Protein AF-A0A7S4V385-F1 (afdb_monomer_lite)

Organism: NCBI:txid311494

Foldseek 3Di:
DDPDPDDDPQKAALVNVVVVQCPDPPNPPDDDSVNSLVLQVVLADPVRIHGPLSVLVSPPDPDPVCVVVSVLVSVPDDDDPPDDDDPPVSDDPVVVVVVVVVVVVVVVVVVVVVVVVVVVCVVVVPDPVNVVCVQAVDDDPPQKDFLVSNLCCCCVPVVPDHSVRSVVVVCVLCVVPDRIGRVVSVVD

Radius of gyration: 22.44 Å; chains: 1; bounding box: 57×43×51 Å

Secondary structure (DSSP, 8-state):
-----PPPTTEEEHHHHHHHHHTSSS--TT--HHHHHHHHTTTS-TTSEEEHHHHHHHHS---GGGHHHHHHHHTTS---TTS----GGGSPPHHHHHHHHHHHHHHHHHHHHHHHHHHHHHHTT--HHHHHHHH--S--TTSEEEHHHHHIIIIIIS--S-HHHHHHHHHHH-TT--SEEEHHHH--

Sequence (188 aa):
MQGPRQSQQGWVSSQGLHSWLSEQPHRIASILPEDVSAMLVPYANQHGELRYDGFLRLVLPKASTNTVLKESTLVRGPRSPGHAHVPEAWQVPPKVVQSLCRLFECERDVSCQLRFHRKHLSDLMVQREQVLGLAAPEKGVGGVFSLETMQGVLVERLGVVGKEQCEALLRRVNPSGARLVALDALAQ

pLDDT: mean 71.63, std 12.12, range [32.34, 87.88]

Structure (mmCIF, N/CA/C/O backbone):
data_AF-A0A7S4V385-F1
#
_entry.id   AF-A0A7S4V385-F1
#
loop_
_atom_site.group_PDB
_atom_site.id
_atom_site.type_symbol
_atom_site.label_atom_id
_atom_site.label_alt_id
_atom_site.label_comp_id
_atom_site.label_asym_id
_atom_site.label_entity_id
_atom_site.label_seq_id
_atom_site.pdbx_PDB_ins_code
_atom_site.Cartn_x
_atom_site.Cartn_y
_atom_site.Cartn_z
_atom_site.occupancy
_atom_site.B_iso_or_equiv
_atom_site.auth_seq_id
_atom_site.auth_comp_id
_atom_site.auth_asym_id
_atom_site.auth_atom_id
_atom_site.pdbx_PDB_model_num
ATOM 1 N N . MET A 1 1 ? 27.541 -20.893 16.183 1.00 32.34 1 MET A N 1
ATOM 2 C CA . MET A 1 1 ? 26.739 -19.832 16.829 1.00 32.34 1 MET A CA 1
ATOM 3 C C . MET A 1 1 ? 26.908 -18.551 16.010 1.00 32.34 1 MET A C 1
ATOM 5 O O . MET A 1 1 ? 27.856 -17.819 16.249 1.00 32.34 1 MET A O 1
ATOM 9 N N . GLN A 1 2 ? 26.095 -18.327 14.971 1.00 35.19 2 GLN A N 1
ATOM 10 C CA . GLN A 1 2 ? 26.089 -17.056 14.226 1.00 35.19 2 GLN A CA 1
ATOM 11 C C . GLN A 1 2 ? 24.887 -16.244 14.716 1.00 35.19 2 GLN A C 1
ATOM 13 O O . GLN A 1 2 ? 23.765 -16.741 14.670 1.00 35.19 2 GLN A O 1
ATOM 18 N N . GLY A 1 3 ? 25.135 -15.049 15.260 1.00 36.62 3 GLY A N 1
ATOM 19 C CA . GLY A 1 3 ? 24.079 -14.136 15.707 1.00 36.62 3 GLY A CA 1
ATOM 20 C C . GLY A 1 3 ? 23.213 -13.633 14.543 1.00 36.62 3 GLY A C 1
ATOM 21 O O . GLY A 1 3 ? 23.592 -13.811 13.381 1.00 36.62 3 GLY A O 1
ATOM 22 N N . PRO A 1 4 ? 22.059 -13.003 14.831 1.00 48.09 4 PRO A N 1
ATOM 23 C CA . PRO A 1 4 ? 21.175 -12.488 13.794 1.00 48.09 4 PRO A CA 1
ATOM 24 C C . PRO A 1 4 ? 21.913 -11.417 12.983 1.00 48.09 4 PRO A C 1
ATOM 26 O O . PRO A 1 4 ? 22.268 -10.357 13.500 1.00 48.09 4 PRO A O 1
ATOM 29 N N . ARG A 1 5 ? 22.182 -11.716 11.707 1.00 56.53 5 ARG A N 1
ATOM 30 C CA . ARG A 1 5 ? 22.754 -10.754 10.761 1.00 56.53 5 ARG A CA 1
ATOM 31 C C . ARG A 1 5 ? 21.716 -9.660 10.533 1.00 56.53 5 ARG A C 1
ATOM 33 O O . ARG A 1 5 ? 20.685 -9.905 9.914 1.00 56.53 5 ARG A O 1
ATOM 40 N N . GLN A 1 6 ? 21.972 -8.472 11.069 1.00 58.97 6 GLN A N 1
ATOM 41 C CA . GLN A 1 6 ? 21.175 -7.293 10.752 1.00 58.97 6 GLN A CA 1
ATOM 42 C C . GLN A 1 6 ? 21.372 -6.970 9.270 1.00 58.97 6 GLN A C 1
ATOM 44 O O . GLN A 1 6 ? 22.501 -6.765 8.823 1.00 58.97 6 GLN A O 1
ATOM 49 N N . SER A 1 7 ? 20.277 -6.970 8.510 1.00 61.22 7 SER A N 1
ATOM 50 C CA . SER A 1 7 ? 20.286 -6.580 7.102 1.00 61.22 7 SER A CA 1
ATOM 51 C C . SER A 1 7 ? 20.735 -5.127 6.977 1.00 61.22 7 SER A C 1
ATOM 53 O O . SER A 1 7 ? 20.305 -4.266 7.751 1.00 61.22 7 SER A O 1
ATOM 55 N N . GLN A 1 8 ? 21.583 -4.839 5.992 1.00 63.94 8 GLN A N 1
ATOM 56 C CA . GLN A 1 8 ? 21.981 -3.463 5.705 1.00 63.94 8 GLN A CA 1
ATOM 57 C C . GLN A 1 8 ? 20.758 -2.611 5.327 1.00 63.94 8 GLN A C 1
ATOM 59 O O . GLN A 1 8 ? 19.772 -3.109 4.780 1.00 63.94 8 GLN A O 1
ATOM 64 N N . GLN A 1 9 ? 20.811 -1.306 5.602 1.00 68.19 9 GLN A N 1
ATOM 65 C CA . GLN A 1 9 ? 19.715 -0.388 5.290 1.00 68.19 9 GLN A CA 1
ATOM 66 C C . GLN A 1 9 ? 19.333 -0.473 3.798 1.00 68.19 9 GLN A C 1
ATOM 68 O O . GLN A 1 9 ? 20.185 -0.350 2.920 1.00 68.19 9 GLN A O 1
ATOM 73 N N . GLY A 1 10 ? 18.045 -0.699 3.514 1.00 71.19 10 GLY A N 1
ATOM 74 C CA . GLY A 1 10 ? 17.525 -0.857 2.147 1.00 71.19 10 GLY A CA 1
ATOM 75 C C . GLY A 1 10 ? 17.584 -2.281 1.577 1.00 71.19 10 GLY A C 1
ATOM 76 O O . GLY A 1 10 ? 17.264 -2.469 0.401 1.00 71.19 10 GLY A O 1
ATOM 77 N N . TRP A 1 11 ? 17.962 -3.267 2.392 1.00 81.31 11 TRP A N 1
ATOM 78 C CA . TRP A 1 11 ? 17.941 -4.688 2.055 1.00 81.31 11 TRP A CA 1
ATOM 79 C C . TRP A 1 11 ? 16.927 -5.435 2.919 1.00 81.31 11 TRP A C 1
ATOM 81 O O . TRP A 1 11 ? 16.761 -5.136 4.100 1.00 81.31 11 TRP A O 1
ATOM 91 N N . VAL A 1 12 ? 16.260 -6.421 2.325 1.00 85.44 12 VAL A N 1
ATOM 92 C CA . VAL A 1 12 ? 15.297 -7.295 3.000 1.00 85.44 12 VAL A CA 1
ATOM 93 C C . VAL A 1 12 ? 15.810 -8.726 2.916 1.00 85.44 12 VAL A C 1
ATOM 95 O O . VAL A 1 12 ? 16.001 -9.255 1.823 1.00 85.44 12 VAL A O 1
ATOM 98 N N . SER A 1 13 ? 16.048 -9.362 4.060 1.00 87.75 13 SER A N 1
ATOM 99 C CA . SER A 1 13 ? 16.412 -10.780 4.102 1.00 87.75 13 SER A CA 1
ATOM 100 C C . SER A 1 13 ? 15.192 -11.669 3.842 1.00 87.75 13 SER A C 1
ATOM 102 O O . SER A 1 13 ? 14.053 -11.267 4.090 1.00 87.75 13 SER A O 1
ATOM 104 N N . SER A 1 14 ? 15.422 -12.906 3.395 1.00 86.88 14 SER A N 1
ATOM 105 C CA . SER A 1 14 ? 14.362 -13.920 3.272 1.00 86.88 14 SER A CA 1
ATOM 106 C C . SER A 1 14 ? 13.583 -14.114 4.576 1.00 86.88 14 SER A C 1
ATOM 108 O O . SER A 1 14 ? 12.358 -14.192 4.555 1.00 86.88 14 SER A O 1
ATOM 110 N N . GLN A 1 15 ? 14.282 -14.104 5.713 1.00 85.69 15 GLN A N 1
ATOM 111 C CA . GLN A 1 15 ? 13.675 -14.190 7.039 1.00 85.69 15 GLN A CA 1
ATOM 112 C C . GLN A 1 15 ? 12.817 -12.959 7.361 1.00 85.69 15 GLN A C 1
ATOM 114 O O . GLN A 1 15 ? 11.704 -13.106 7.851 1.00 85.69 15 GLN A O 1
ATOM 119 N N . GLY A 1 16 ? 13.298 -11.751 7.051 1.00 85.31 16 GLY A N 1
ATOM 120 C CA . GLY A 1 16 ? 12.523 -10.525 7.252 1.00 85.31 16 GLY A CA 1
ATOM 121 C C . GLY A 1 16 ? 11.251 -10.498 6.402 1.00 85.31 16 GLY A C 1
ATOM 122 O O . GLY A 1 16 ? 10.190 -10.113 6.891 1.00 85.31 16 GLY A O 1
ATOM 123 N N . LEU A 1 17 ? 11.336 -10.969 5.154 1.00 85.94 17 LEU A N 1
ATOM 124 C CA . LEU A 1 17 ? 10.172 -11.082 4.278 1.00 85.94 17 LEU A CA 1
ATOM 125 C C . LEU A 1 17 ? 9.188 -12.153 4.766 1.00 85.94 17 LEU A C 1
ATOM 127 O O . LEU A 1 17 ? 7.983 -11.920 4.740 1.00 85.94 17 LEU A O 1
ATOM 131 N N . HIS A 1 18 ? 9.683 -13.302 5.234 1.00 86.88 18 HIS A N 1
ATOM 132 C CA . HIS A 1 18 ? 8.857 -14.364 5.815 1.00 86.88 18 HIS A CA 1
ATOM 133 C C . HIS A 1 18 ? 8.080 -13.879 7.044 1.00 86.88 18 HIS A C 1
ATOM 135 O O . HIS A 1 18 ? 6.865 -14.080 7.111 1.00 86.88 18 HIS A O 1
ATOM 141 N N . SER A 1 19 ? 8.741 -13.168 7.964 1.00 86.12 19 SER A N 1
ATOM 142 C CA . SER A 1 19 ? 8.078 -12.554 9.119 1.00 86.12 19 SER A CA 1
ATOM 143 C C . SER A 1 19 ? 6.994 -11.568 8.685 1.00 86.12 19 SER A C 1
ATOM 145 O O . SER A 1 19 ? 5.861 -11.663 9.149 1.00 86.12 19 SER A O 1
ATOM 147 N N . TRP A 1 20 ? 7.297 -10.679 7.733 1.00 85.06 20 TRP A N 1
ATOM 148 C CA . TRP A 1 20 ? 6.319 -9.718 7.216 1.00 85.06 20 TRP A CA 1
ATOM 149 C C . TRP A 1 20 ? 5.110 -10.399 6.557 1.00 85.06 20 TRP A C 1
ATOM 151 O O . TRP A 1 20 ? 3.974 -9.996 6.804 1.00 85.06 20 TRP A O 1
ATOM 161 N N . LEU A 1 21 ? 5.330 -11.451 5.757 1.00 83.25 21 LEU A N 1
ATOM 162 C CA . LEU A 1 21 ? 4.261 -12.243 5.133 1.00 83.25 21 LEU A CA 1
ATOM 163 C C . LEU A 1 21 ? 3.390 -12.958 6.176 1.00 83.25 21 LEU A C 1
ATOM 165 O O . LEU A 1 21 ? 2.173 -13.036 6.015 1.00 83.25 21 LEU A O 1
ATOM 169 N N . SER A 1 22 ? 4.000 -13.439 7.259 1.00 81.44 22 SER A N 1
ATOM 170 C CA . SER A 1 22 ? 3.307 -14.131 8.354 1.00 81.44 22 SER A CA 1
ATOM 171 C C . SER A 1 22 ? 2.413 -13.197 9.181 1.00 81.44 22 SER A C 1
ATOM 173 O O . SER A 1 22 ? 1.437 -13.640 9.792 1.00 81.44 22 SER A O 1
ATOM 175 N N . GLU A 1 23 ? 2.723 -11.900 9.180 1.00 82.06 23 GLU A N 1
ATOM 176 C CA . GLU A 1 23 ? 1.964 -10.849 9.864 1.00 82.06 23 GLU A CA 1
ATOM 177 C C . GLU A 1 23 ? 0.828 -10.254 9.013 1.00 82.06 23 GLU A C 1
ATOM 179 O O . GLU A 1 23 ? 0.053 -9.439 9.517 1.00 82.06 23 GLU A O 1
ATOM 184 N N . GLN A 1 24 ? 0.678 -10.658 7.744 1.00 80.94 24 GLN A N 1
ATOM 185 C CA . GLN A 1 24 ? -0.383 -10.126 6.886 1.00 80.94 24 GLN A CA 1
ATOM 186 C C . GLN A 1 24 ? -1.781 -10.580 7.351 1.00 80.94 24 GLN A C 1
ATOM 188 O O . GLN A 1 24 ? -1.960 -11.730 7.767 1.00 80.94 24 GLN A O 1
ATOM 193 N N . PRO A 1 25 ? -2.807 -9.711 7.241 1.00 71.06 25 PRO A N 1
ATOM 194 C CA . PRO A 1 25 ? -4.176 -10.019 7.668 1.00 71.06 25 PRO A CA 1
ATOM 195 C C . PRO A 1 25 ? -4.780 -11.192 6.885 1.00 71.06 25 PRO A C 1
ATOM 197 O O . PRO A 1 25 ? -5.532 -11.997 7.434 1.00 71.06 25 PRO A O 1
ATOM 200 N N . HIS A 1 26 ? -4.391 -11.340 5.618 1.00 69.88 26 HIS A N 1
ATOM 201 C CA . HIS A 1 26 ? -4.652 -12.528 4.816 1.00 69.88 26 HIS A CA 1
ATOM 202 C C . HIS A 1 26 ? -3.489 -13.497 5.000 1.00 69.88 26 HIS A C 1
ATOM 204 O O . HIS A 1 26 ? -2.595 -13.575 4.158 1.00 69.88 26 HIS A O 1
ATOM 210 N N . ARG A 1 27 ? -3.469 -14.199 6.138 1.00 59.91 27 ARG A N 1
ATOM 211 C CA . ARG A 1 27 ? -2.460 -15.229 6.387 1.00 59.91 27 ARG A CA 1
ATOM 212 C C . ARG A 1 27 ? -2.540 -16.260 5.274 1.00 59.91 27 ARG A C 1
ATOM 214 O O . ARG A 1 27 ? -3.503 -17.022 5.193 1.00 59.91 27 ARG A O 1
ATOM 221 N N . ILE A 1 28 ? -1.515 -16.297 4.436 1.00 65.62 28 ILE A N 1
ATOM 222 C CA . ILE A 1 28 ? -1.306 -17.423 3.541 1.00 65.62 28 ILE A CA 1
ATOM 223 C C . ILE A 1 28 ? -0.869 -18.560 4.460 1.00 65.62 28 ILE A C 1
ATOM 225 O O . ILE A 1 28 ? 0.262 -18.586 4.951 1.00 65.62 28 ILE A O 1
ATOM 229 N N . ALA A 1 29 ? -1.813 -19.438 4.798 1.00 58.09 29 ALA A N 1
ATOM 230 C CA . ALA A 1 29 ? -1.510 -20.629 5.571 1.00 58.09 29 ALA A CA 1
ATOM 231 C C . ALA A 1 29 ? -0.373 -21.393 4.869 1.00 58.09 29 ALA A C 1
ATOM 233 O O . ALA A 1 29 ? -0.337 -21.437 3.643 1.00 58.09 29 ALA A O 1
ATOM 234 N N . SER A 1 30 ? 0.551 -21.942 5.663 1.00 70.06 30 SER A N 1
ATOM 235 C CA . SER A 1 30 ? 1.666 -22.800 5.232 1.00 70.06 30 SER A CA 1
ATOM 236 C C . SER A 1 30 ? 2.803 -22.176 4.406 1.00 70.06 30 SER A C 1
ATOM 238 O O . SER A 1 30 ? 3.473 -22.914 3.693 1.00 70.06 30 SER A O 1
ATOM 240 N N . ILE A 1 31 ? 3.094 -20.872 4.512 1.00 79.69 31 ILE A N 1
ATOM 241 C CA . ILE A 1 31 ? 4.361 -20.348 3.962 1.00 79.69 31 ILE A CA 1
ATOM 242 C C . ILE A 1 31 ? 5.536 -20.832 4.821 1.00 79.69 31 ILE A C 1
ATOM 244 O O . ILE A 1 31 ? 5.748 -20.351 5.941 1.00 79.69 31 ILE A O 1
ATOM 248 N N . LEU A 1 32 ? 6.320 -21.760 4.275 1.00 85.69 32 LEU A N 1
ATOM 249 C CA . LEU A 1 32 ? 7.583 -22.177 4.867 1.00 85.69 32 LEU A CA 1
ATOM 250 C C . LEU A 1 32 ? 8.678 -21.138 4.559 1.00 85.69 32 LEU A C 1
ATOM 252 O O . LEU A 1 32 ? 8.695 -20.552 3.470 1.00 85.69 32 LEU A O 1
ATOM 256 N N . PRO A 1 33 ? 9.607 -20.875 5.494 1.00 84.25 33 PRO A N 1
ATOM 257 C CA . PRO A 1 33 ? 10.723 -19.962 5.244 1.00 84.25 33 PRO A CA 1
ATOM 258 C C . PRO A 1 33 ? 11.607 -20.437 4.080 1.00 84.25 33 PRO A C 1
ATOM 260 O O . PRO A 1 33 ? 12.166 -19.612 3.353 1.00 84.25 33 PRO A O 1
ATOM 263 N N . GLU A 1 34 ? 11.679 -21.748 3.847 1.00 87.56 34 GLU A N 1
ATOM 264 C CA . GLU A 1 34 ? 12.380 -22.355 2.719 1.00 87.56 34 GLU A CA 1
ATOM 265 C C . GLU A 1 34 ? 11.756 -21.943 1.380 1.00 87.56 34 GLU A C 1
ATOM 267 O O . GLU A 1 34 ? 12.492 -21.562 0.468 1.00 87.56 34 GLU A O 1
ATOM 272 N N . ASP A 1 35 ? 10.424 -21.920 1.278 1.00 85.38 35 ASP A N 1
ATOM 273 C CA . ASP A 1 35 ? 9.709 -21.525 0.057 1.00 85.38 35 ASP A CA 1
ATOM 274 C C . ASP A 1 35 ? 9.963 -20.054 -0.281 1.00 85.38 35 ASP A C 1
ATOM 276 O O . ASP A 1 35 ? 10.229 -19.700 -1.434 1.00 85.38 35 ASP A O 1
ATOM 280 N N . VAL A 1 36 ? 9.956 -19.190 0.742 1.00 85.06 36 VAL A N 1
ATOM 281 C CA . VAL A 1 36 ? 10.320 -17.775 0.587 1.00 85.06 36 VAL A CA 1
ATOM 282 C C . VAL A 1 36 ? 11.761 -17.661 0.106 1.00 85.06 36 VAL A C 1
ATOM 284 O O . VAL A 1 36 ? 12.034 -16.913 -0.830 1.00 85.06 36 VAL A O 1
ATOM 287 N N . SER A 1 37 ? 12.689 -18.425 0.690 1.00 85.44 37 SER A N 1
ATOM 288 C CA . SER A 1 37 ? 14.084 -18.407 0.251 1.00 85.44 37 SER A CA 1
ATOM 289 C C . SER A 1 37 ? 14.225 -18.827 -1.217 1.00 85.44 37 SER A C 1
ATOM 291 O O . SER A 1 37 ? 14.827 -18.089 -1.995 1.00 85.44 37 SER A O 1
ATOM 293 N N . ALA A 1 38 ? 13.588 -19.929 -1.627 1.00 85.44 38 ALA A N 1
ATOM 294 C CA . ALA A 1 38 ? 13.653 -20.464 -2.983 1.00 85.44 38 ALA A CA 1
ATOM 295 C C . ALA A 1 38 ? 13.051 -19.500 -4.017 1.00 85.44 38 ALA A C 1
ATOM 297 O O . ALA A 1 38 ? 13.602 -19.324 -5.104 1.00 85.44 38 ALA A O 1
ATOM 298 N N . MET A 1 39 ? 11.961 -18.819 -3.658 1.00 84.94 39 MET A N 1
ATOM 299 C CA . MET A 1 39 ? 11.344 -17.782 -4.482 1.00 84.94 39 MET A CA 1
ATOM 300 C C . MET A 1 39 ? 12.254 -16.557 -4.664 1.00 84.94 39 MET A C 1
ATOM 302 O O . MET A 1 39 ? 12.235 -15.932 -5.727 1.00 84.94 39 MET A O 1
ATOM 306 N N . LEU A 1 40 ? 13.042 -16.197 -3.646 1.00 86.25 40 LEU A N 1
ATOM 307 C CA . LEU A 1 40 ? 13.927 -15.032 -3.685 1.00 86.25 40 LEU A CA 1
ATOM 308 C C . LEU A 1 40 ? 15.261 -15.289 -4.388 1.00 86.25 40 LEU A C 1
ATOM 310 O O . LEU A 1 40 ? 15.832 -14.331 -4.904 1.00 86.25 40 LEU A O 1
ATOM 314 N N . VAL A 1 41 ? 15.743 -16.537 -4.458 1.00 85.38 41 VAL A N 1
ATOM 315 C CA . VAL A 1 41 ? 17.035 -16.903 -5.085 1.00 85.38 41 VAL A CA 1
ATOM 316 C C . VAL A 1 41 ? 17.285 -16.217 -6.441 1.00 85.38 41 VAL A C 1
ATOM 318 O O . VAL A 1 41 ? 18.376 -15.679 -6.619 1.00 85.38 41 VAL A O 1
ATOM 321 N N . PRO A 1 42 ? 16.326 -16.146 -7.387 1.00 84.12 42 PRO A N 1
ATOM 322 C CA . PRO A 1 42 ? 16.564 -15.520 -8.692 1.00 84.12 42 PRO A CA 1
ATOM 323 C C . PRO A 1 42 ? 16.736 -13.993 -8.650 1.00 84.12 42 PRO A C 1
ATOM 325 O O . PRO A 1 42 ? 17.135 -13.389 -9.647 1.00 84.12 42 PRO A O 1
ATOM 328 N N . TYR A 1 43 ? 16.369 -13.356 -7.537 1.00 83.38 43 TYR A N 1
ATOM 329 C CA . TYR A 1 43 ? 16.260 -11.902 -7.399 1.00 83.38 43 TYR A CA 1
ATOM 330 C C . TYR A 1 43 ? 17.138 -11.330 -6.277 1.00 83.38 43 TYR A C 1
ATOM 332 O O . TYR A 1 43 ? 17.322 -10.114 -6.208 1.00 83.38 43 TYR A O 1
ATOM 340 N N . ALA A 1 44 ? 17.652 -12.189 -5.399 1.00 83.50 44 ALA A N 1
ATOM 341 C CA . ALA A 1 44 ? 18.485 -11.827 -4.265 1.00 83.50 44 ALA A CA 1
ATOM 342 C C . ALA A 1 44 ? 19.972 -11.719 -4.645 1.00 83.50 44 ALA A C 1
ATOM 344 O O . ALA A 1 44 ? 20.426 -12.238 -5.665 1.00 83.50 44 ALA A O 1
ATOM 345 N N . ASN A 1 45 ? 20.751 -11.035 -3.805 1.00 82.50 45 ASN A N 1
ATOM 346 C CA . ASN A 1 45 ? 22.209 -11.026 -3.902 1.00 82.50 45 ASN A CA 1
ATOM 347 C C . ASN A 1 45 ? 22.814 -12.375 -3.450 1.00 82.50 45 ASN A C 1
ATOM 349 O O . ASN A 1 45 ? 22.123 -13.271 -2.968 1.00 82.50 45 ASN A O 1
ATOM 353 N N . GLN A 1 46 ? 24.143 -12.486 -3.520 1.00 79.25 46 GLN A N 1
ATOM 354 C CA . GLN A 1 46 ? 24.904 -13.648 -3.030 1.00 79.25 46 GLN A CA 1
ATOM 355 C C . GLN A 1 46 ? 24.701 -13.974 -1.534 1.00 79.25 46 GLN A C 1
ATOM 357 O O . GLN A 1 46 ? 25.098 -15.042 -1.080 1.00 79.25 46 GLN A O 1
ATOM 362 N N . HIS A 1 47 ? 24.111 -13.059 -0.760 1.00 80.81 47 HIS A N 1
ATOM 363 C CA . HIS A 1 47 ? 23.802 -13.232 0.659 1.00 80.81 47 HIS A CA 1
ATOM 364 C C . HIS A 1 47 ? 22.329 -13.602 0.909 1.00 80.81 47 HIS A C 1
ATOM 366 O O . HIS A 1 47 ? 21.926 -13.704 2.065 1.00 80.81 47 HIS A O 1
ATOM 372 N N . GLY A 1 48 ? 21.521 -13.802 -0.141 1.00 79.12 48 GLY A N 1
ATOM 373 C CA . GLY A 1 48 ? 20.091 -14.095 -0.007 1.00 79.12 48 GLY A CA 1
ATOM 374 C C . GLY A 1 48 ? 19.250 -12.882 0.405 1.00 79.12 48 GLY A C 1
ATOM 375 O O . GLY A 1 48 ? 18.143 -13.042 0.917 1.00 79.12 48 GLY A O 1
ATOM 376 N N . GLU A 1 49 ? 19.767 -11.669 0.199 1.00 85.06 49 GLU A N 1
ATOM 377 C CA . GLU A 1 49 ? 19.075 -10.420 0.507 1.00 85.06 49 GLU A CA 1
ATOM 378 C C . GLU A 1 49 ? 18.521 -9.766 -0.761 1.00 85.06 49 GLU A C 1
ATOM 380 O O . GLU A 1 49 ? 19.175 -9.698 -1.806 1.00 85.06 49 GLU A O 1
ATOM 385 N N . LEU A 1 50 ? 17.310 -9.237 -0.643 1.00 84.88 50 LEU A N 1
ATOM 386 C CA . LEU A 1 50 ? 16.551 -8.603 -1.705 1.00 84.88 50 LEU A CA 1
ATOM 387 C C . LEU A 1 50 ? 16.644 -7.078 -1.587 1.00 84.88 50 LEU A C 1
ATOM 389 O O . LEU A 1 50 ? 16.375 -6.511 -0.526 1.00 84.88 50 LEU A O 1
ATOM 393 N N . ARG A 1 51 ? 16.975 -6.398 -2.687 1.00 84.00 51 ARG A N 1
ATOM 394 C CA . ARG A 1 51 ? 16.790 -4.942 -2.824 1.00 84.00 51 ARG A CA 1
ATOM 395 C C . ARG A 1 51 ? 15.457 -4.628 -3.485 1.00 84.00 51 ARG A C 1
ATOM 397 O O . ARG A 1 51 ? 14.814 -5.495 -4.073 1.00 84.00 51 ARG A O 1
ATOM 404 N N . TYR A 1 52 ? 15.086 -3.352 -3.451 1.00 80.12 52 TYR A N 1
ATOM 405 C CA . TYR A 1 52 ? 13.880 -2.834 -4.092 1.00 80.12 52 TYR A CA 1
ATOM 406 C C . TYR A 1 52 ? 13.725 -3.259 -5.565 1.00 80.12 52 TYR A C 1
ATOM 408 O O . TYR A 1 52 ? 12.640 -3.654 -5.977 1.00 80.12 52 TYR A O 1
ATOM 416 N N . ASP A 1 53 ? 14.796 -3.252 -6.360 1.00 77.56 53 ASP A N 1
ATOM 417 C CA . ASP A 1 53 ? 14.764 -3.690 -7.760 1.00 77.56 53 ASP A CA 1
ATOM 418 C C . ASP A 1 53 ? 14.511 -5.199 -7.901 1.00 77.56 53 ASP A C 1
ATOM 420 O O . ASP A 1 53 ? 13.714 -5.613 -8.744 1.00 77.56 53 ASP A O 1
ATOM 424 N N . GLY A 1 54 ? 15.124 -6.019 -7.044 1.00 80.50 54 GLY A N 1
ATOM 425 C CA . GLY A 1 54 ? 14.842 -7.453 -6.963 1.00 80.50 54 GLY A CA 1
ATOM 426 C C . GLY A 1 54 ? 13.384 -7.726 -6.584 1.00 80.50 54 GLY A C 1
ATOM 427 O O . GLY A 1 54 ? 12.721 -8.541 -7.224 1.00 80.50 54 GLY A O 1
ATOM 428 N N . PHE A 1 55 ? 12.850 -6.981 -5.612 1.00 82.56 55 PHE A N 1
ATOM 429 C CA . PHE A 1 55 ? 11.442 -7.057 -5.218 1.00 82.56 55 PHE A CA 1
ATOM 430 C C . PHE A 1 55 ? 10.503 -6.688 -6.368 1.00 82.56 55 PHE A C 1
ATOM 432 O O . PHE A 1 55 ? 9.573 -7.431 -6.669 1.00 82.56 55 PHE A O 1
ATOM 439 N N . LEU A 1 56 ? 10.777 -5.591 -7.075 1.00 79.94 56 LEU A N 1
ATOM 440 C CA . LEU A 1 56 ? 9.998 -5.203 -8.248 1.00 79.94 56 LEU A CA 1
ATOM 441 C C . LEU A 1 56 ? 10.015 -6.291 -9.329 1.00 79.94 56 LEU A C 1
ATOM 443 O O . LEU A 1 56 ? 8.981 -6.588 -9.920 1.00 79.94 56 LEU A O 1
ATOM 447 N N . ARG A 1 57 ? 11.154 -6.947 -9.571 1.00 80.06 57 ARG A N 1
ATOM 448 C CA . ARG A 1 57 ? 11.227 -8.066 -10.530 1.00 80.06 57 ARG A CA 1
ATOM 449 C C . ARG A 1 57 ? 10.394 -9.278 -10.112 1.00 80.06 57 ARG A C 1
ATOM 451 O O . ARG A 1 57 ? 9.964 -10.012 -11.003 1.00 80.06 57 ARG A O 1
ATOM 458 N N . LEU A 1 58 ? 10.196 -9.477 -8.809 1.00 81.12 58 LEU A N 1
ATOM 459 C CA . LEU A 1 58 ? 9.369 -10.544 -8.252 1.00 81.12 58 LEU A CA 1
ATOM 460 C C . LEU A 1 58 ? 7.871 -10.250 -8.430 1.00 81.12 58 LEU A C 1
ATOM 462 O O . LEU A 1 58 ? 7.133 -11.133 -8.860 1.00 81.12 58 LEU A O 1
ATOM 466 N N . VAL A 1 59 ? 7.432 -9.025 -8.117 1.00 80.69 59 VAL A N 1
ATOM 467 C CA . VAL A 1 59 ? 5.998 -8.667 -8.094 1.00 80.69 59 VAL A CA 1
ATOM 468 C C . VAL A 1 59 ? 5.445 -8.212 -9.442 1.00 80.69 59 VAL A C 1
ATOM 470 O O . VAL A 1 59 ? 4.239 -8.296 -9.672 1.00 80.69 59 VAL A O 1
ATOM 473 N N . LEU A 1 60 ? 6.293 -7.716 -10.346 1.00 79.31 60 LEU A N 1
ATOM 474 C CA . LEU A 1 60 ? 5.829 -7.229 -11.642 1.00 79.31 60 LEU A CA 1
ATOM 475 C C . LEU A 1 60 ? 5.427 -8.396 -12.563 1.00 79.31 60 LEU A C 1
ATOM 477 O O . LEU A 1 60 ? 6.153 -9.394 -12.644 1.00 79.31 60 LEU A O 1
ATOM 481 N N . PRO A 1 61 ? 4.317 -8.267 -13.319 1.00 75.75 61 PRO A N 1
ATOM 482 C CA . PRO A 1 61 ? 3.861 -9.302 -14.241 1.00 75.75 61 PRO A CA 1
ATOM 483 C C . PRO A 1 61 ? 4.962 -9.754 -15.212 1.00 75.75 61 PRO A C 1
ATOM 485 O O . PRO A 1 61 ? 5.657 -8.936 -15.816 1.00 75.75 61 PRO A O 1
ATOM 488 N N . LYS A 1 62 ? 5.102 -11.074 -15.397 1.00 74.50 62 LYS A N 1
ATOM 489 C CA . LYS A 1 62 ? 6.134 -11.680 -16.264 1.00 74.50 62 LYS A CA 1
ATOM 490 C C . LYS A 1 62 ? 5.784 -11.669 -17.759 1.00 74.50 62 LYS A C 1
ATOM 492 O O . LYS A 1 62 ? 6.596 -12.116 -18.563 1.00 74.50 62 LYS A O 1
ATOM 497 N N . ALA A 1 63 ? 4.598 -11.186 -18.132 1.00 76.69 63 ALA A N 1
ATOM 498 C CA . ALA A 1 63 ? 4.148 -11.157 -19.520 1.00 76.69 63 ALA A CA 1
ATOM 499 C C . ALA A 1 63 ? 5.080 -10.299 -20.394 1.00 76.69 63 ALA A C 1
ATOM 501 O O . ALA A 1 63 ? 5.409 -9.164 -20.041 1.00 76.69 63 ALA A O 1
ATOM 502 N N . SER A 1 64 ? 5.469 -10.830 -21.556 1.00 69.00 64 SER A N 1
ATOM 503 C CA . SER A 1 64 ? 6.350 -10.163 -22.530 1.00 69.00 64 SER A CA 1
ATOM 504 C C . SER A 1 64 ? 5.748 -8.885 -23.122 1.00 69.00 64 SER A C 1
ATOM 506 O O . SER A 1 64 ? 6.476 -8.048 -23.643 1.00 69.00 64 SER A O 1
ATOM 508 N N . THR A 1 65 ? 4.436 -8.698 -22.994 1.00 74.00 65 THR A N 1
ATOM 509 C CA . THR A 1 65 ? 3.719 -7.481 -23.394 1.00 74.00 65 THR A CA 1
ATOM 510 C C . THR A 1 65 ? 3.974 -6.292 -22.461 1.00 74.00 65 THR A C 1
ATOM 512 O O . THR A 1 65 ? 3.785 -5.152 -22.870 1.00 74.00 65 THR A O 1
ATOM 515 N N . ASN A 1 66 ? 4.445 -6.531 -21.231 1.00 69.38 66 ASN A N 1
ATOM 516 C CA . ASN A 1 66 ? 4.646 -5.503 -20.202 1.00 69.38 66 ASN A CA 1
ATOM 517 C C . ASN A 1 66 ? 6.124 -5.144 -19.981 1.00 69.38 66 ASN A C 1
ATOM 519 O O . ASN A 1 66 ? 6.468 -4.550 -18.959 1.00 69.38 66 ASN A O 1
ATOM 523 N N . THR A 1 67 ? 7.009 -5.495 -20.916 1.00 69.69 67 THR A N 1
ATOM 524 C CA . THR A 1 67 ? 8.456 -5.227 -20.828 1.00 69.69 67 THR A CA 1
ATOM 525 C C . THR A 1 67 ? 8.752 -3.743 -20.625 1.00 69.69 67 THR A C 1
ATOM 527 O O . THR A 1 67 ? 9.487 -3.394 -19.709 1.00 69.69 67 THR A O 1
ATOM 530 N N . VAL A 1 68 ? 8.073 -2.871 -21.371 1.00 68.44 68 VAL A N 1
ATOM 531 C CA . VAL A 1 68 ? 8.140 -1.401 -21.270 1.00 68.44 68 VAL A CA 1
ATOM 532 C C . VAL A 1 68 ? 7.782 -0.912 -19.857 1.00 68.44 68 VAL A C 1
ATOM 534 O O . VAL A 1 68 ? 8.523 -0.152 -19.229 1.00 68.44 68 VAL A O 1
ATOM 537 N N . LEU A 1 69 ? 6.665 -1.385 -19.296 1.00 66.00 69 LEU A N 1
ATOM 538 C CA . LEU A 1 69 ? 6.234 -1.014 -17.944 1.00 66.00 69 LEU A CA 1
ATOM 539 C C . LEU A 1 69 ? 7.204 -1.554 -16.880 1.00 66.00 69 LEU A C 1
ATOM 541 O O . LEU A 1 69 ? 7.526 -0.880 -15.901 1.00 66.00 69 LEU A O 1
ATOM 545 N N . LYS A 1 70 ? 7.721 -2.764 -17.088 1.00 70.38 70 LYS A N 1
ATOM 546 C CA . LYS A 1 70 ? 8.682 -3.394 -16.188 1.00 70.38 70 LYS A CA 1
ATOM 547 C C . LYS A 1 70 ? 10.002 -2.628 -16.163 1.00 70.38 70 LYS A C 1
ATOM 549 O O . LYS A 1 70 ? 10.504 -2.320 -15.086 1.00 70.38 70 LYS A O 1
ATOM 554 N N . GLU A 1 71 ? 10.521 -2.258 -17.328 1.00 69.44 71 GLU A N 1
ATOM 555 C CA . GLU A 1 71 ? 11.741 -1.462 -17.457 1.00 69.44 71 GLU A CA 1
ATOM 556 C C . GLU A 1 71 ? 11.571 -0.070 -16.844 1.00 69.44 71 GLU A C 1
ATOM 558 O O . GLU A 1 71 ? 12.386 0.320 -16.010 1.00 69.44 71 GLU A O 1
ATOM 563 N N . SER A 1 72 ? 10.471 0.636 -17.140 1.00 64.50 72 SER A N 1
ATOM 564 C CA . SER A 1 72 ? 10.191 1.949 -16.527 1.00 64.50 72 SER A CA 1
ATOM 565 C C . SER A 1 72 ? 10.112 1.899 -15.001 1.00 64.50 72 SER A C 1
ATOM 567 O O . SER A 1 72 ? 10.541 2.837 -14.331 1.00 64.50 72 SER A O 1
ATOM 569 N N . THR A 1 73 ? 9.584 0.812 -14.437 1.00 68.00 73 THR A N 1
ATOM 570 C CA . THR A 1 73 ? 9.440 0.658 -12.986 1.00 68.00 73 THR A CA 1
ATOM 571 C C . THR A 1 73 ? 10.783 0.341 -12.328 1.00 68.00 73 THR A C 1
ATOM 573 O O . THR A 1 73 ? 11.116 0.926 -11.299 1.00 68.00 73 THR A O 1
ATOM 576 N N . LEU A 1 74 ? 11.600 -0.516 -12.947 1.00 68.31 74 LEU A N 1
ATOM 577 C CA . LEU A 1 74 ? 12.937 -0.864 -12.448 1.00 68.31 74 LEU A CA 1
ATOM 578 C C . LEU A 1 74 ? 13.927 0.304 -12.532 1.00 68.31 74 LEU A C 1
ATOM 580 O O . LEU A 1 74 ? 14.817 0.428 -11.694 1.00 68.31 74 LEU A O 1
ATOM 584 N N . VAL A 1 75 ? 13.741 1.190 -13.507 1.00 65.25 75 VAL A N 1
ATOM 585 C CA . VAL A 1 75 ? 14.553 2.394 -13.711 1.00 65.25 75 VAL A CA 1
ATOM 586 C C . VAL A 1 75 ? 14.387 3.440 -12.598 1.00 65.25 75 VAL A C 1
ATOM 588 O O . VAL A 1 75 ? 15.280 4.265 -12.404 1.00 65.25 75 VAL A O 1
ATOM 591 N N . ARG A 1 76 ? 13.281 3.411 -11.843 1.00 60.84 76 ARG A N 1
ATOM 592 C CA . ARG A 1 76 ? 13.010 4.370 -10.755 1.00 60.84 76 ARG A CA 1
ATOM 593 C C . ARG A 1 76 ? 13.832 4.119 -9.486 1.00 60.84 76 ARG A C 1
ATOM 595 O O . ARG A 1 76 ? 13.856 4.982 -8.613 1.00 60.84 76 ARG A O 1
ATOM 602 N N . GLY A 1 77 ? 14.479 2.959 -9.357 1.00 59.22 77 GLY A N 1
ATOM 603 C CA . GLY A 1 77 ? 15.326 2.645 -8.205 1.00 59.22 77 GLY A CA 1
ATOM 604 C C . GLY A 1 77 ? 16.653 3.423 -8.207 1.00 59.22 77 GLY A C 1
ATOM 605 O O . GLY A 1 77 ? 17.118 3.840 -9.271 1.00 59.22 77 GLY A O 1
ATOM 606 N N . PRO A 1 78 ? 17.305 3.607 -7.040 1.00 53.75 78 PRO A N 1
ATOM 607 C CA . PRO A 1 78 ? 18.646 4.183 -6.976 1.00 53.75 78 PRO A CA 1
ATOM 608 C C . PRO A 1 78 ? 19.599 3.317 -7.807 1.00 53.75 78 PRO A C 1
ATOM 610 O O . PRO A 1 78 ? 19.849 2.155 -7.479 1.00 53.75 78 PRO A O 1
ATOM 613 N N . ARG A 1 79 ? 20.078 3.875 -8.925 1.00 58.12 79 ARG A N 1
ATOM 614 C CA . ARG A 1 79 ? 20.880 3.155 -9.918 1.00 58.12 79 ARG A CA 1
ATOM 615 C C . ARG A 1 79 ? 22.131 2.566 -9.268 1.00 58.12 79 ARG A C 1
ATOM 617 O O . ARG A 1 79 ? 22.930 3.295 -8.685 1.00 58.12 79 ARG A O 1
ATOM 624 N N . SER A 1 80 ? 22.346 1.262 -9.440 1.00 49.56 80 SER A N 1
ATOM 625 C CA . SER A 1 80 ? 23.707 0.720 -9.377 1.00 49.56 80 SER A CA 1
ATOM 626 C C . SER A 1 80 ? 24.537 1.372 -10.495 1.00 49.56 80 SER A C 1
ATOM 628 O O . SER A 1 80 ? 24.016 1.521 -11.604 1.00 49.56 80 SER A O 1
ATOM 630 N N . PRO A 1 81 ? 25.808 1.733 -10.252 1.00 47.38 81 PRO A N 1
ATOM 631 C CA . PRO A 1 81 ? 26.627 2.583 -11.130 1.00 47.38 81 PRO A CA 1
ATOM 632 C C . PRO A 1 81 ? 27.017 1.973 -12.496 1.00 47.38 81 PRO A C 1
ATOM 634 O O . PRO A 1 81 ? 27.947 2.449 -13.132 1.00 47.38 81 PRO A O 1
ATOM 637 N N . GLY A 1 82 ? 26.321 0.938 -12.979 1.00 48.19 82 GLY A N 1
ATOM 638 C CA . GLY A 1 82 ? 26.665 0.213 -14.207 1.00 48.19 82 GLY A CA 1
ATOM 639 C C . GLY A 1 82 ? 25.530 -0.008 -15.211 1.00 48.19 82 GLY A C 1
ATOM 640 O O . GLY A 1 82 ? 25.732 -0.776 -16.142 1.00 48.19 82 GLY A O 1
ATOM 641 N N . HIS A 1 83 ? 24.340 0.585 -15.044 1.00 49.00 83 HIS A N 1
ATOM 642 C CA . HIS A 1 83 ? 23.229 0.391 -15.994 1.00 49.00 83 HIS A CA 1
ATOM 643 C C . HIS A 1 83 ? 22.911 1.668 -16.788 1.00 49.00 83 HIS A C 1
ATOM 645 O O . HIS A 1 83 ? 22.804 2.760 -16.231 1.00 49.00 83 HIS A O 1
ATOM 651 N N . ALA A 1 84 ? 22.812 1.472 -18.106 1.00 51.03 84 ALA A N 1
ATOM 652 C CA . ALA A 1 84 ? 22.854 2.445 -19.192 1.00 51.03 84 ALA A CA 1
ATOM 653 C C . ALA A 1 84 ? 21.825 3.592 -19.134 1.00 51.03 84 ALA A C 1
ATOM 655 O O . ALA A 1 84 ? 20.804 3.533 -18.449 1.00 51.03 84 ALA A O 1
ATOM 656 N N . HIS A 1 85 ? 22.133 4.639 -19.909 1.00 51.06 85 HIS A N 1
ATOM 657 C CA . HIS A 1 85 ? 21.314 5.820 -20.178 1.00 51.06 85 HIS A CA 1
ATOM 658 C C . HIS A 1 85 ? 19.831 5.481 -20.386 1.00 51.06 85 HIS A C 1
ATOM 660 O O . HIS A 1 85 ? 19.443 4.875 -21.379 1.00 51.06 85 HIS A O 1
ATOM 666 N N . VAL A 1 86 ? 18.993 5.935 -19.458 1.00 53.91 86 VAL A N 1
ATOM 667 C CA . VAL A 1 86 ? 17.538 5.929 -19.625 1.00 53.91 86 VAL A CA 1
ATOM 668 C C . VAL A 1 86 ? 17.155 7.123 -20.500 1.00 53.91 86 VAL A C 1
ATOM 670 O O . VAL A 1 86 ? 17.624 8.230 -20.209 1.00 53.91 86 VAL A O 1
ATOM 673 N N . PRO A 1 87 ? 16.292 6.936 -21.514 1.00 56.22 87 PRO A N 1
ATOM 674 C CA . PRO A 1 87 ? 15.747 8.032 -22.307 1.00 56.22 87 PRO A CA 1
ATOM 675 C C . PRO A 1 87 ? 15.127 9.113 -21.413 1.00 56.22 87 PRO A C 1
ATOM 677 O O . PRO A 1 87 ? 14.368 8.814 -20.492 1.00 56.22 87 PRO A O 1
ATOM 680 N N . GLU A 1 88 ? 15.432 10.380 -21.685 1.00 58.06 88 GLU A N 1
ATOM 681 C CA . GLU A 1 88 ? 14.996 11.533 -20.881 1.00 58.06 88 GLU A CA 1
ATOM 682 C C . GLU A 1 88 ? 13.470 11.588 -20.685 1.00 58.06 88 GLU A C 1
ATOM 684 O O . GLU A 1 88 ? 12.992 11.934 -19.607 1.00 58.06 88 GLU A O 1
ATOM 689 N N . ALA A 1 89 ? 12.706 11.100 -21.668 1.00 57.41 89 ALA A N 1
ATOM 690 C CA . ALA A 1 89 ? 11.246 11.005 -21.625 1.00 57.41 89 ALA A CA 1
ATOM 691 C C . ALA A 1 89 ? 10.681 10.118 -20.489 1.00 57.41 89 ALA A C 1
ATOM 693 O O . ALA A 1 89 ? 9.481 10.145 -20.233 1.00 57.41 89 ALA A O 1
ATOM 694 N N . TRP A 1 90 ? 11.517 9.321 -19.817 1.00 54.59 90 TRP A N 1
ATOM 695 C CA . TRP A 1 90 ? 11.102 8.346 -18.799 1.00 54.59 90 TRP A CA 1
ATOM 696 C C . TRP A 1 90 ? 11.555 8.734 -17.389 1.00 54.59 90 TRP A C 1
ATOM 698 O O . TRP A 1 90 ? 11.294 8.013 -16.422 1.00 54.59 90 TRP A O 1
ATOM 708 N N . GLN A 1 91 ? 12.232 9.875 -17.256 1.00 62.47 91 GLN A N 1
ATOM 709 C CA . GLN A 1 91 ? 12.632 10.408 -15.965 1.00 62.47 91 GLN A CA 1
ATOM 710 C C . GLN A 1 91 ? 11.449 11.157 -15.352 1.00 62.47 91 GLN A C 1
ATOM 712 O O . GLN A 1 91 ? 10.960 12.145 -15.895 1.00 62.47 91 GLN A O 1
ATOM 717 N N . VAL A 1 92 ? 10.970 10.674 -14.204 1.00 66.75 92 VAL A N 1
ATOM 718 C CA . VAL A 1 92 ? 9.976 11.411 -13.418 1.00 66.75 92 VAL A CA 1
ATOM 719 C C . VAL A 1 92 ? 10.624 12.734 -12.996 1.00 66.75 92 VAL A C 1
ATOM 721 O O . VAL A 1 92 ? 11.702 12.693 -12.394 1.00 66.75 92 VAL A O 1
ATOM 724 N N . PRO A 1 93 ? 10.012 13.899 -13.284 1.00 77.56 93 PRO A N 1
ATOM 725 C CA . PRO A 1 93 ? 10.612 15.178 -12.938 1.00 77.56 93 PRO A CA 1
ATOM 726 C C . PRO A 1 93 ? 10.946 15.232 -11.440 1.00 77.56 93 PRO A C 1
ATOM 728 O O . PRO A 1 93 ? 10.105 14.835 -10.627 1.00 77.56 93 PRO A O 1
ATOM 731 N N . PRO A 1 94 ? 12.113 15.766 -11.036 1.00 73.88 94 PRO A N 1
ATOM 732 C CA . PRO A 1 94 ? 12.524 15.804 -9.630 1.00 73.88 94 PRO A CA 1
ATOM 733 C C . PRO A 1 94 ? 11.479 16.438 -8.705 1.00 73.88 94 PRO A C 1
ATOM 735 O O . PRO A 1 94 ? 11.283 15.987 -7.580 1.00 73.88 94 PRO A O 1
ATOM 738 N N . LYS A 1 95 ? 10.742 17.438 -9.210 1.00 74.06 95 LYS A N 1
ATOM 739 C CA . LYS A 1 95 ? 9.622 18.065 -8.497 1.00 74.06 95 LYS A CA 1
ATOM 740 C C . LYS A 1 95 ? 8.513 17.066 -8.150 1.00 74.06 95 LYS A C 1
ATOM 742 O O . LYS A 1 95 ? 8.013 17.094 -7.035 1.00 74.06 95 LYS A O 1
ATOM 747 N N . VAL A 1 96 ? 8.156 16.166 -9.068 1.00 74.19 96 VAL A N 1
ATOM 748 C CA . VAL A 1 96 ? 7.119 15.143 -8.844 1.00 74.19 96 VAL A CA 1
ATOM 749 C C . VAL A 1 96 ? 7.592 14.120 -7.817 1.00 74.19 96 VAL A C 1
ATOM 751 O O . VAL A 1 96 ? 6.832 13.769 -6.920 1.00 74.19 96 VAL A O 1
ATOM 754 N N . VAL A 1 97 ? 8.855 13.687 -7.896 1.00 74.31 97 VAL A N 1
ATOM 755 C CA . VAL A 1 97 ? 9.446 12.784 -6.893 1.00 74.31 97 VAL A CA 1
ATOM 756 C C . VAL A 1 97 ? 9.415 13.431 -5.509 1.00 74.31 97 VAL A C 1
ATOM 758 O O . VAL A 1 97 ? 8.947 12.813 -4.560 1.0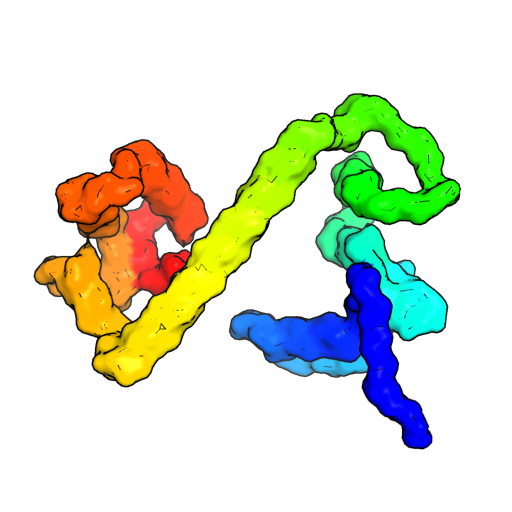0 74.31 97 VAL A O 1
ATOM 761 N N . GLN A 1 98 ? 9.830 14.696 -5.400 1.00 79.06 98 GLN A N 1
ATOM 762 C CA . GLN A 1 98 ? 9.786 15.440 -4.142 1.00 79.06 98 GLN A CA 1
ATOM 763 C C . GLN A 1 98 ? 8.357 15.575 -3.596 1.00 79.06 98 GLN A C 1
ATOM 765 O O . GLN A 1 98 ? 8.139 15.383 -2.400 1.00 79.06 98 GLN A O 1
ATOM 770 N N . SER A 1 99 ? 7.379 15.883 -4.453 1.00 77.75 99 SER A N 1
ATOM 771 C CA . SER A 1 99 ? 5.968 15.948 -4.061 1.00 77.75 99 SER A CA 1
ATOM 772 C C . SER A 1 99 ? 5.444 14.601 -3.564 1.00 77.75 99 SER A C 1
ATOM 774 O O . SER A 1 99 ? 4.746 14.569 -2.555 1.00 77.75 99 SER A O 1
ATOM 776 N N . LEU A 1 100 ? 5.804 13.495 -4.221 1.00 72.31 100 LEU A N 1
ATOM 777 C CA . LEU A 1 100 ? 5.426 12.149 -3.785 1.00 72.31 100 LEU A CA 1
ATOM 778 C C . LEU A 1 100 ? 6.080 11.774 -2.454 1.00 72.31 100 LEU A C 1
ATOM 780 O O . LEU A 1 100 ? 5.396 11.266 -1.574 1.00 72.31 100 LEU A O 1
ATOM 784 N N . CYS A 1 101 ? 7.369 12.070 -2.266 1.00 78.56 101 CYS A N 1
ATOM 785 C CA . CYS A 1 101 ? 8.047 11.862 -0.985 1.00 78.56 101 CYS A CA 1
ATOM 786 C C . CYS A 1 101 ? 7.333 12.604 0.150 1.00 78.56 101 CYS A C 1
ATOM 788 O O . CYS A 1 101 ? 7.011 11.989 1.161 1.00 78.56 101 CYS A O 1
ATOM 790 N N . ARG A 1 102 ? 7.006 13.888 -0.050 1.00 81.00 102 ARG A N 1
ATOM 791 C CA . ARG A 1 102 ? 6.246 14.673 0.934 1.00 81.00 102 ARG A CA 1
ATOM 792 C C . ARG A 1 102 ? 4.868 14.082 1.207 1.00 81.00 102 ARG A C 1
ATOM 794 O O . ARG A 1 102 ? 4.449 14.032 2.355 1.00 81.00 102 ARG A O 1
ATOM 801 N N . LEU A 1 103 ? 4.170 13.620 0.170 1.00 80.50 103 LEU A N 1
ATOM 802 C CA . LEU A 1 103 ? 2.869 12.972 0.329 1.00 80.50 103 LEU A CA 1
ATOM 803 C C . LEU A 1 103 ? 2.974 11.720 1.212 1.00 80.50 103 LEU A C 1
ATOM 805 O O . LEU A 1 103 ? 2.179 11.571 2.135 1.00 80.50 103 LEU A O 1
ATOM 809 N N . PHE A 1 104 ? 3.971 10.862 0.972 1.00 79.19 104 PHE A N 1
ATOM 810 C CA . PHE A 1 104 ? 4.199 9.661 1.782 1.00 79.19 104 PHE A CA 1
ATOM 811 C C . PHE A 1 104 ? 4.604 9.985 3.222 1.00 79.19 104 PHE A C 1
ATOM 813 O O . PHE A 1 104 ? 4.185 9.293 4.147 1.00 79.19 104 PHE A O 1
ATOM 820 N N . GLU A 1 105 ? 5.395 11.036 3.436 1.00 83.88 105 GLU A N 1
ATOM 821 C CA . GLU A 1 105 ? 5.720 11.525 4.780 1.00 83.88 105 GLU A CA 1
ATOM 822 C C . GLU A 1 105 ? 4.456 11.978 5.518 1.00 83.88 105 GLU A C 1
ATOM 824 O O . GLU A 1 105 ? 4.210 11.524 6.634 1.00 83.88 105 GLU A O 1
ATOM 829 N N . CYS A 1 106 ? 3.604 12.778 4.869 1.00 84.75 106 CYS A N 1
ATOM 830 C CA . CYS A 1 106 ? 2.323 13.195 5.437 1.00 84.75 106 CYS A CA 1
ATOM 831 C C . CYS A 1 106 ? 1.408 12.001 5.744 1.00 84.75 106 CYS A C 1
ATOM 833 O O . CYS A 1 106 ? 0.812 11.942 6.817 1.00 84.75 106 CYS A O 1
ATOM 835 N N . GLU A 1 107 ? 1.305 11.034 4.831 1.00 77.25 107 GLU A N 1
ATOM 836 C CA . GLU A 1 107 ? 0.497 9.826 5.023 1.00 77.25 107 GLU A CA 1
ATOM 837 C C . GLU A 1 107 ? 0.995 8.991 6.208 1.00 77.25 107 GLU A C 1
ATOM 839 O O . GLU A 1 107 ? 0.202 8.539 7.041 1.00 77.25 107 GLU A O 1
ATOM 844 N N . ARG A 1 108 ? 2.316 8.830 6.330 1.00 82.88 108 ARG A N 1
ATOM 845 C CA . ARG A 1 108 ? 2.938 8.150 7.467 1.00 82.88 108 ARG A CA 1
ATOM 846 C C . ARG A 1 108 ? 2.630 8.870 8.777 1.00 82.88 108 ARG A C 1
ATOM 848 O O . ARG A 1 108 ? 2.265 8.214 9.751 1.00 82.88 108 ARG A O 1
ATOM 855 N N . ASP A 1 109 ? 2.763 10.191 8.809 1.00 86.25 109 ASP A N 1
ATOM 856 C CA . ASP A 1 109 ? 2.552 10.981 10.022 1.00 86.25 109 ASP A CA 1
ATOM 857 C C . ASP A 1 109 ? 1.083 10.924 10.476 1.00 86.25 109 ASP A C 1
ATOM 859 O O . ASP A 1 109 ? 0.814 10.658 11.651 1.00 86.25 109 ASP A O 1
ATOM 863 N N . VAL A 1 110 ? 0.129 11.041 9.544 1.00 78.94 110 VAL A N 1
ATOM 864 C CA . VAL A 1 110 ? -1.307 10.845 9.820 1.00 78.94 110 VAL A CA 1
ATOM 865 C C . VAL A 1 110 ? -1.579 9.426 10.324 1.00 78.94 110 VAL A C 1
ATOM 867 O O . VAL A 1 110 ? -2.290 9.246 11.311 1.00 78.94 110 VAL A O 1
ATOM 870 N N . SER A 1 111 ? -0.970 8.409 9.713 1.00 75.25 111 SER A N 1
ATOM 871 C CA . SER A 1 111 ? -1.126 7.013 10.146 1.00 75.25 111 SER A CA 1
ATOM 872 C C . SER A 1 111 ? -0.611 6.787 11.572 1.00 75.25 111 SER A C 1
ATOM 874 O O . SER A 1 111 ? -1.239 6.082 12.367 1.00 75.25 111 SER A O 1
ATOM 876 N N . CYS A 1 112 ? 0.517 7.406 11.928 1.00 85.69 112 CYS A N 1
ATOM 877 C CA . CYS A 1 112 ? 1.060 7.380 13.285 1.00 85.69 112 CYS A CA 1
ATOM 878 C C . CYS A 1 112 ? 0.120 8.065 14.285 1.00 85.69 112 CYS A C 1
ATOM 880 O O . CYS A 1 112 ? -0.146 7.501 15.349 1.00 85.69 112 CYS A O 1
ATOM 882 N N . GLN A 1 113 ? -0.422 9.236 13.939 1.00 84.75 113 GLN A N 1
ATOM 883 C CA . GLN A 1 113 ? -1.394 9.948 14.774 1.00 84.75 113 GLN A CA 1
ATOM 884 C C . GLN A 1 113 ? -2.674 9.131 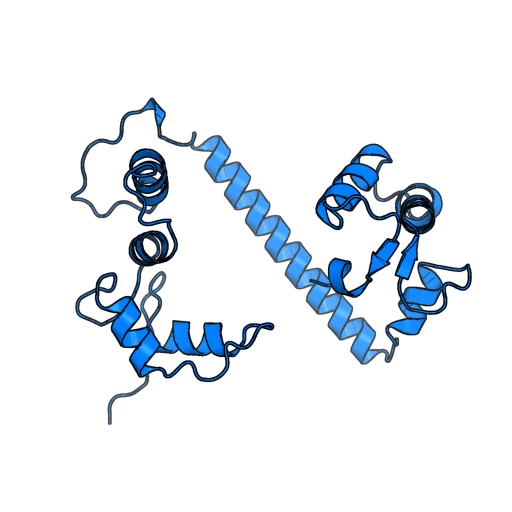14.973 1.00 84.75 113 GLN A C 1
ATOM 886 O O . GLN A 1 113 ? -3.117 8.953 16.106 1.00 84.75 113 GLN A O 1
ATOM 891 N N . LEU A 1 114 ? -3.233 8.552 13.908 1.00 81.19 114 LEU A N 1
ATOM 892 C CA . LEU A 1 114 ? -4.411 7.684 13.994 1.00 81.19 114 LEU A CA 1
ATOM 893 C C . LEU A 1 114 ? -4.161 6.477 14.899 1.00 81.19 114 LEU A C 1
ATOM 895 O O . LEU A 1 114 ? -5.008 6.135 15.723 1.00 81.19 114 LEU A O 1
ATOM 899 N N . ARG A 1 115 ? -2.982 5.852 14.802 1.00 80.81 115 ARG A N 1
ATOM 900 C CA . ARG A 1 115 ? -2.599 4.742 15.683 1.00 80.81 115 ARG A CA 1
ATOM 901 C C . ARG A 1 115 ? -2.510 5.183 17.143 1.00 80.81 115 ARG A C 1
ATOM 903 O O . ARG A 1 115 ? -3.007 4.473 18.016 1.00 80.81 115 ARG A O 1
ATOM 910 N N . PHE A 1 116 ? -1.905 6.341 17.401 1.00 87.88 116 PHE A N 1
ATOM 911 C CA . PHE A 1 116 ? -1.832 6.924 18.738 1.00 87.88 116 PHE A CA 1
ATOM 912 C C . PHE A 1 116 ? -3.231 7.194 19.305 1.00 87.88 116 PHE A C 1
ATOM 914 O O . PHE A 1 116 ? -3.542 6.731 20.399 1.00 87.88 116 PHE A O 1
ATOM 921 N N . HIS A 1 117 ? -4.104 7.854 18.542 1.00 83.00 117 HIS A N 1
ATOM 922 C CA . HIS A 1 117 ? -5.473 8.145 18.968 1.00 83.00 117 HIS A CA 1
ATOM 923 C C . HIS A 1 117 ? -6.298 6.881 19.186 1.00 83.00 117 HIS A C 1
ATOM 925 O O . HIS A 1 117 ? -7.014 6.786 20.177 1.00 83.00 117 HIS A O 1
ATOM 931 N N . ARG A 1 118 ? -6.161 5.875 18.318 1.00 79.19 118 ARG A N 1
ATOM 932 C CA . ARG A 1 118 ? -6.829 4.581 18.492 1.00 79.19 118 ARG A CA 1
ATOM 933 C C . ARG A 1 118 ? -6.394 3.893 19.783 1.00 79.19 118 ARG A C 1
ATOM 935 O O . ARG A 1 118 ? -7.242 3.372 20.502 1.00 79.19 118 ARG A O 1
ATOM 942 N N . LYS A 1 119 ? -5.094 3.914 20.092 1.00 83.81 119 LYS A N 1
ATOM 943 C CA . LYS A 1 119 ? -4.576 3.394 21.362 1.00 83.81 119 LYS A CA 1
ATOM 944 C C . LYS A 1 119 ? -5.142 4.183 22.543 1.00 83.81 119 LYS A C 1
ATOM 946 O O . LYS A 1 119 ? -5.668 3.582 23.466 1.00 83.81 119 LYS A O 1
ATOM 951 N N . HIS A 1 120 ? -5.120 5.510 22.469 1.00 83.56 120 HIS A N 1
ATOM 952 C CA . HIS A 1 120 ? -5.634 6.367 23.532 1.00 83.56 120 HIS A CA 1
ATOM 953 C C . HIS A 1 120 ? -7.133 6.152 23.802 1.00 83.56 120 HIS A C 1
ATOM 955 O O . HIS A 1 120 ? -7.541 6.041 24.952 1.00 83.56 120 HIS A O 1
ATOM 961 N N . LEU A 1 121 ? -7.954 6.023 22.755 1.00 81.94 121 LEU A N 1
ATOM 962 C CA . LEU A 1 121 ? -9.377 5.693 22.888 1.00 81.94 121 LEU A CA 1
ATOM 963 C C . LEU A 1 121 ? -9.590 4.310 23.516 1.00 81.94 121 LEU A C 1
ATOM 965 O O . LEU A 1 121 ? -10.471 4.153 24.358 1.00 81.94 121 LEU A O 1
ATOM 969 N N . SER A 1 122 ? -8.758 3.330 23.149 1.00 81.25 122 SER A N 1
ATOM 970 C CA . SER A 1 122 ? -8.772 2.003 23.772 1.00 81.25 122 SER A CA 1
ATOM 971 C C . SER A 1 122 ? -8.415 2.063 25.260 1.00 81.25 122 SER A C 1
ATOM 973 O O . SER A 1 122 ? -9.054 1.378 26.055 1.00 81.25 122 SER A O 1
ATOM 975 N N . ASP A 1 123 ? -7.430 2.880 25.645 1.00 86.75 123 ASP A N 1
ATOM 976 C CA . ASP A 1 123 ? -7.009 3.057 27.042 1.00 86.75 123 ASP A CA 1
ATOM 977 C C . ASP A 1 123 ? -8.115 3.722 27.885 1.00 86.75 123 ASP A C 1
ATOM 979 O O . ASP A 1 123 ? -8.285 3.406 29.060 1.00 86.75 123 ASP A O 1
ATOM 983 N N . LEU A 1 124 ? -8.922 4.594 27.270 1.00 86.69 124 LEU A N 1
ATOM 984 C CA . LEU A 1 124 ? -10.105 5.213 27.879 1.00 86.69 124 LEU A CA 1
ATOM 985 C C . LEU A 1 124 ? -11.346 4.299 27.888 1.00 86.69 124 LEU A C 1
ATOM 987 O O . LEU A 1 124 ? -12.430 4.747 28.257 1.00 86.69 124 LEU A O 1
ATOM 991 N N . MET A 1 125 ? -11.209 3.035 27.472 1.00 84.88 125 MET A N 1
ATOM 992 C CA . MET A 1 125 ? -12.305 2.069 27.314 1.00 84.88 125 MET A CA 1
ATOM 993 C C . MET A 1 125 ? -13.449 2.556 26.413 1.00 84.88 125 MET A C 1
ATOM 995 O O . MET A 1 125 ? -14.580 2.079 26.530 1.00 84.88 125 MET A O 1
ATOM 999 N N . VAL A 1 126 ? -13.165 3.479 25.488 1.00 77.75 126 VAL A N 1
ATOM 1000 C CA . VAL A 1 126 ? -14.149 3.904 24.493 1.00 77.75 126 VAL A CA 1
ATOM 1001 C C . VAL A 1 126 ? -14.332 2.753 23.514 1.00 77.75 126 VAL A C 1
ATOM 1003 O O . VAL A 1 126 ? -13.457 2.452 22.698 1.00 77.75 126 VAL A O 1
ATOM 1006 N N . GLN A 1 127 ? -15.471 2.076 23.625 1.00 73.25 127 GLN A N 1
ATOM 1007 C CA . GLN A 1 127 ? -15.794 0.949 22.762 1.00 73.25 127 GLN A CA 1
ATOM 1008 C C . GLN A 1 127 ? -16.075 1.445 21.339 1.00 73.25 127 GLN A C 1
ATOM 1010 O O . GLN A 1 127 ? -16.559 2.565 21.136 1.00 73.25 127 GLN A O 1
ATOM 1015 N N . ARG A 1 128 ? -15.776 0.614 20.333 1.00 65.75 128 ARG A N 1
ATOM 1016 C CA . ARG A 1 128 ? -15.971 0.953 18.912 1.00 65.75 128 ARG A CA 1
ATOM 1017 C C . ARG A 1 128 ? -17.404 1.430 18.676 1.00 65.75 128 ARG A C 1
ATOM 1019 O O . ARG A 1 128 ? -17.624 2.430 18.007 1.00 65.75 128 ARG A O 1
ATOM 1026 N N . GLU A 1 129 ? -18.355 0.769 19.316 1.00 67.00 129 GLU A N 1
ATOM 1027 C CA . GLU A 1 129 ? -19.792 1.013 19.293 1.00 67.00 129 GLU A CA 1
ATOM 1028 C C . GLU A 1 129 ? -20.167 2.425 19.773 1.00 67.00 129 GLU A C 1
ATOM 1030 O O . GLU A 1 129 ? -21.110 3.022 19.258 1.00 67.00 129 GLU A O 1
ATOM 1035 N N . GLN A 1 130 ? -19.408 3.004 20.708 1.00 67.38 130 GLN A N 1
ATOM 1036 C CA . GLN A 1 130 ? -19.641 4.358 21.223 1.00 67.38 130 GLN A CA 1
ATOM 1037 C C . GLN A 1 130 ? -19.155 5.430 20.242 1.00 67.38 130 GLN A C 1
ATOM 1039 O O . GLN A 1 130 ? -19.844 6.425 20.023 1.00 67.38 130 GLN A O 1
ATOM 1044 N N . VAL A 1 131 ? -18.009 5.203 19.590 1.00 65.50 131 VAL A N 1
ATOM 1045 C CA . VAL A 1 131 ? -17.528 6.067 18.495 1.00 65.50 131 VAL A CA 1
ATOM 1046 C C . VAL A 1 131 ? -18.494 6.005 17.310 1.00 65.50 131 VAL A C 1
ATOM 1048 O O . VAL A 1 131 ? -18.789 7.021 16.682 1.00 65.50 131 VAL A O 1
ATOM 1051 N N . LEU A 1 132 ? -19.046 4.821 17.042 1.00 61.50 132 LEU A N 1
ATOM 1052 C CA . LEU A 1 132 ? -20.065 4.615 16.016 1.00 61.50 132 LEU A CA 1
ATOM 1053 C C . LEU A 1 132 ? -21.370 5.345 16.323 1.00 61.50 132 LEU A C 1
ATOM 1055 O O . LEU A 1 132 ? -21.937 5.951 15.418 1.00 61.50 132 LEU A O 1
ATOM 1059 N N . GLY A 1 133 ? -21.808 5.356 17.583 1.00 62.50 133 GLY A N 1
ATOM 1060 C CA . GLY A 1 133 ? -22.988 6.113 18.008 1.00 62.50 133 GLY A CA 1
ATOM 1061 C C . GLY A 1 133 ? -22.847 7.629 17.816 1.00 62.50 133 GLY A C 1
ATOM 1062 O O . GLY A 1 133 ? -23.840 8.310 17.571 1.00 62.50 133 GLY A O 1
ATOM 1063 N N . LEU A 1 134 ? -21.621 8.163 17.860 1.00 62.44 134 LEU A N 1
ATOM 1064 C CA . LEU A 1 134 ? -21.346 9.577 17.565 1.00 62.44 134 LEU A CA 1
ATOM 1065 C C . LEU A 1 134 ? -21.385 9.877 16.059 1.00 62.44 134 LEU A C 1
ATOM 1067 O O . LEU A 1 134 ? -21.823 10.956 15.656 1.00 62.44 134 LEU A O 1
ATOM 1071 N N . ALA A 1 135 ? -20.939 8.925 15.234 1.00 56.50 135 ALA A N 1
ATOM 1072 C CA . ALA A 1 135 ? -20.914 9.047 13.778 1.00 56.50 135 ALA A CA 1
ATOM 1073 C C . ALA A 1 135 ? -22.263 8.719 13.110 1.00 56.50 135 ALA A C 1
ATOM 1075 O O . ALA A 1 135 ? -22.519 9.190 12.010 1.00 56.50 135 ALA A O 1
ATOM 1076 N N . ALA A 1 136 ? -23.144 7.949 13.750 1.00 57.25 136 ALA A N 1
ATOM 1077 C CA . ALA A 1 136 ? -24.482 7.643 13.251 1.00 57.25 136 ALA A CA 1
ATOM 1078 C C . ALA A 1 136 ? -25.515 7.763 14.384 1.00 57.25 136 ALA A C 1
ATOM 1080 O O . ALA A 1 136 ? -25.751 6.793 15.106 1.00 57.25 136 ALA A O 1
ATOM 1081 N N . PRO A 1 137 ? -26.162 8.933 14.546 1.00 54.78 137 PRO A N 1
ATOM 1082 C CA . PRO A 1 137 ? -27.226 9.096 15.537 1.00 54.78 137 PRO A CA 1
ATOM 1083 C C . PRO A 1 137 ? -28.493 8.298 15.181 1.00 54.78 137 PRO A C 1
ATOM 1085 O O . PRO A 1 137 ? -29.333 8.063 16.048 1.00 54.78 137 PRO A O 1
ATOM 1088 N N . GLU A 1 138 ? -28.634 7.858 13.927 1.00 54.31 138 GLU A N 1
ATOM 1089 C CA . GLU A 1 138 ? -29.777 7.071 13.472 1.00 54.31 138 GLU A CA 1
ATOM 1090 C C . GLU A 1 138 ? -29.413 5.584 13.403 1.00 54.31 138 GLU A C 1
ATOM 1092 O O . GLU A 1 138 ? -28.448 5.179 12.758 1.00 54.31 138 GLU A O 1
ATOM 1097 N N . LYS A 1 139 ? -30.190 4.779 14.131 1.00 51.91 139 LYS A N 1
ATOM 1098 C CA . LYS A 1 139 ? -30.027 3.343 14.392 1.00 51.91 139 LYS A CA 1
ATOM 1099 C C . LYS A 1 139 ? -29.859 2.498 13.116 1.00 51.91 139 LYS A C 1
ATOM 1101 O O . LYS A 1 139 ? -30.807 1.877 12.646 1.00 51.91 139 LYS A O 1
ATOM 1106 N N . GLY A 1 140 ? -28.638 2.390 12.604 1.00 49.81 140 GLY A N 1
ATOM 1107 C CA . GLY A 1 140 ? -28.241 1.340 11.668 1.00 49.81 140 GLY A CA 1
ATOM 1108 C C . GLY A 1 140 ? -27.810 0.091 12.433 1.00 49.81 140 GLY A C 1
ATOM 1109 O O . GLY A 1 140 ? -26.673 0.002 12.894 1.00 49.81 140 GLY A O 1
ATOM 1110 N N . VAL A 1 141 ? -28.710 -0.879 12.597 1.00 48.47 141 VAL A N 1
ATOM 1111 C CA . VAL A 1 141 ? -28.362 -2.205 13.133 1.00 48.47 141 VAL A CA 1
ATOM 1112 C C . VAL A 1 141 ? -27.394 -2.872 12.148 1.00 48.47 141 VAL A C 1
ATOM 1114 O O . VAL A 1 141 ? -27.781 -3.175 11.025 1.00 48.47 141 VAL A O 1
ATOM 1117 N N . GLY A 1 142 ? -26.135 -3.079 12.555 1.00 56.59 142 GLY A N 1
ATOM 1118 C CA . GLY A 1 142 ? -25.170 -3.895 11.801 1.00 56.59 142 GLY A CA 1
ATOM 1119 C C . GLY A 1 142 ? -23.856 -3.233 11.375 1.00 56.59 142 GLY A C 1
ATOM 1120 O O . GLY A 1 142 ? -23.134 -3.836 10.590 1.00 56.59 142 GLY A O 1
ATOM 1121 N N . GLY A 1 143 ? -23.507 -2.033 11.856 1.00 58.28 143 GLY A N 1
ATOM 1122 C CA . GLY A 1 143 ? -22.187 -1.441 11.565 1.00 58.28 143 GLY A CA 1
ATOM 1123 C C . GLY A 1 143 ? -21.969 -1.099 10.085 1.00 58.28 143 GLY A C 1
ATOM 1124 O O . GLY A 1 143 ? -20.837 -1.032 9.614 1.00 58.28 143 GLY A O 1
ATOM 1125 N N . VAL A 1 144 ? -23.053 -0.902 9.338 1.00 58.28 144 VAL A N 1
ATOM 1126 C CA . VAL A 1 144 ? -23.023 -0.504 7.932 1.00 58.28 144 VAL A CA 1
ATOM 1127 C C . VAL A 1 144 ? -23.451 0.953 7.850 1.00 58.28 144 VAL A C 1
ATOM 1129 O O . VAL A 1 144 ? -24.526 1.306 8.337 1.00 58.28 144 VAL A O 1
ATOM 1132 N N . PHE A 1 145 ? -22.624 1.805 7.247 1.00 62.75 145 PHE A N 1
ATOM 1133 C CA . PHE A 1 145 ? -23.004 3.195 7.016 1.00 62.75 145 PHE A CA 1
ATOM 1134 C C . PHE A 1 145 ? -23.723 3.339 5.679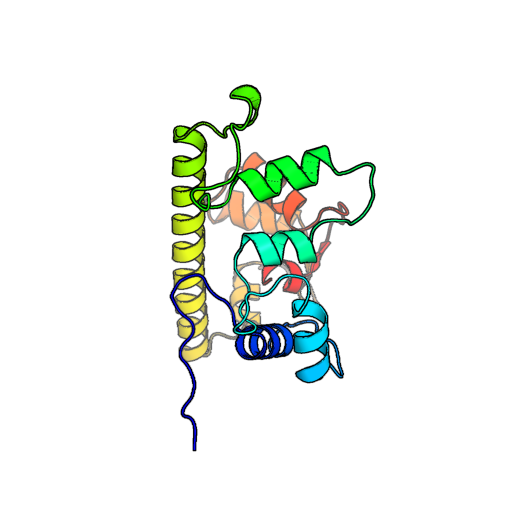 1.00 62.75 145 PHE A C 1
ATOM 1136 O O . PHE A 1 145 ? -23.252 2.836 4.654 1.00 62.75 145 PHE A O 1
ATOM 1143 N N . SER A 1 146 ? -24.834 4.079 5.689 1.00 68.81 146 SER A N 1
ATOM 1144 C CA . SER A 1 146 ? -25.360 4.678 4.466 1.00 68.81 146 SER A CA 1
ATOM 1145 C C . SER A 1 146 ? -24.429 5.806 4.029 1.00 68.81 146 SER A C 1
ATOM 1147 O O . SE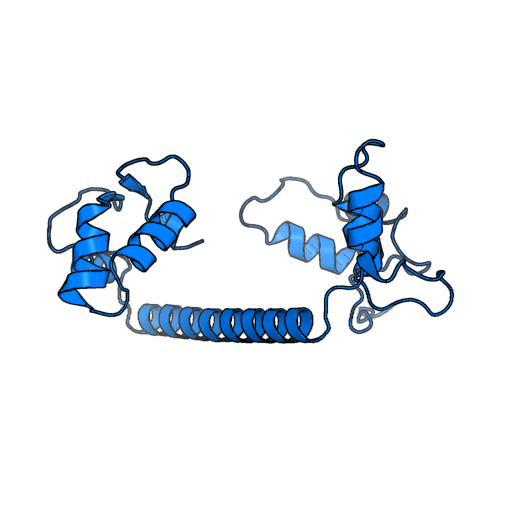R A 1 146 ? -23.974 6.616 4.844 1.00 68.81 146 SER A O 1
ATOM 1149 N N . LEU A 1 147 ? -24.165 5.853 2.725 1.00 68.31 147 LEU A N 1
ATOM 1150 C CA . LEU A 1 147 ? -23.367 6.883 2.065 1.00 68.31 147 LEU A CA 1
ATOM 1151 C C . LEU A 1 147 ? -23.812 8.309 2.448 1.00 68.31 147 LEU A C 1
ATOM 1153 O O . LEU A 1 147 ? -22.986 9.188 2.684 1.00 68.31 147 LEU A O 1
ATOM 1157 N N . GLU A 1 148 ? -25.127 8.504 2.552 1.00 73.00 148 GLU A N 1
ATOM 1158 C CA . GLU A 1 148 ? -25.771 9.784 2.865 1.00 73.00 148 GLU A CA 1
ATOM 1159 C C . GLU A 1 148 ? -25.493 10.216 4.310 1.00 73.00 148 GLU A C 1
ATOM 1161 O O . GLU A 1 148 ? -25.209 11.383 4.573 1.00 73.00 148 GLU A O 1
ATOM 1166 N N . THR A 1 149 ? -25.479 9.268 5.251 1.00 73.19 149 THR A N 1
ATOM 1167 C CA . THR A 1 149 ? -25.186 9.542 6.665 1.00 73.19 149 THR A CA 1
ATOM 1168 C C . THR A 1 149 ? -23.730 9.959 6.852 1.00 73.19 149 THR A C 1
ATOM 1170 O O . THR A 1 149 ? -23.443 10.914 7.570 1.00 73.19 149 THR A O 1
ATOM 1173 N N . MET A 1 150 ? -22.803 9.286 6.165 1.00 71.94 150 MET A N 1
ATOM 1174 C CA . MET A 1 150 ? -21.380 9.624 6.220 1.00 71.94 150 MET A CA 1
ATOM 1175 C C . MET A 1 150 ? -21.101 10.998 5.595 1.00 71.94 150 MET A C 1
ATOM 1177 O O . MET A 1 150 ? -20.321 11.775 6.146 1.00 71.94 150 MET A O 1
ATOM 1181 N N . GLN A 1 151 ? -21.779 11.329 4.493 1.00 77.00 151 GLN A N 1
ATOM 1182 C CA . GLN A 1 151 ? -21.699 12.651 3.875 1.00 77.00 151 GLN A CA 1
ATOM 1183 C C . GLN A 1 151 ? -22.249 13.746 4.800 1.00 77.00 151 GLN A C 1
ATOM 1185 O O . GLN A 1 151 ? -21.561 14.741 5.019 1.00 77.00 151 GLN A O 1
ATOM 1190 N N . GLY A 1 152 ? -23.426 13.548 5.403 1.00 76.94 152 GLY A N 1
ATOM 1191 C CA . GLY A 1 152 ? -23.996 14.501 6.362 1.00 76.94 152 GLY A CA 1
ATOM 1192 C C . GLY A 1 152 ? -23.085 14.731 7.573 1.00 76.94 152 GLY A C 1
ATOM 1193 O O . GLY A 1 152 ? -22.898 15.854 8.033 1.00 76.94 152 GLY A O 1
ATOM 1194 N N . VAL A 1 153 ? -22.419 13.685 8.062 1.00 74.69 153 VAL A N 1
ATOM 1195 C CA . VAL A 1 153 ? -21.507 13.812 9.206 1.00 74.69 153 VAL A CA 1
ATOM 1196 C C . VAL A 1 153 ? -20.217 14.540 8.826 1.00 74.69 153 VAL A C 1
ATOM 1198 O O . VAL A 1 153 ? -19.811 15.463 9.528 1.00 74.69 153 VAL A O 1
ATOM 1201 N N . LEU A 1 154 ? -19.573 14.162 7.720 1.00 74.25 154 LEU A N 1
ATOM 1202 C CA . LEU A 1 154 ? -18.276 14.723 7.326 1.00 74.25 154 LEU A CA 1
ATOM 1203 C C . LEU A 1 154 ? -18.378 16.144 6.759 1.00 74.25 154 LEU A C 1
ATOM 1205 O O . LEU A 1 154 ? -17.505 16.970 7.034 1.00 74.25 154 LEU A O 1
ATOM 1209 N N . VAL A 1 155 ? -19.424 16.414 5.975 1.00 80.31 155 VAL A N 1
ATOM 1210 C CA . VAL A 1 155 ? -19.616 17.689 5.272 1.00 80.31 155 VAL A CA 1
ATOM 1211 C C . VAL A 1 155 ? -20.428 18.659 6.122 1.00 80.31 155 VAL A C 1
ATOM 1213 O O . VAL A 1 155 ? -19.998 19.790 6.321 1.00 80.31 155 VAL A O 1
ATOM 1216 N N . GLU A 1 156 ? -21.584 18.237 6.641 1.00 77.88 156 GLU A N 1
ATOM 1217 C CA . GLU A 1 156 ? -22.522 19.163 7.293 1.00 77.88 156 GLU A CA 1
ATOM 1218 C C . GLU A 1 156 ? -22.230 19.343 8.784 1.00 77.88 156 GLU A C 1
ATOM 1220 O O . GLU A 1 156 ? -22.270 20.466 9.281 1.00 77.88 156 GLU A O 1
ATOM 1225 N N . ARG A 1 157 ? -21.917 18.261 9.513 1.00 72.75 157 ARG A N 1
ATOM 1226 C CA . ARG A 1 157 ? -21.658 18.348 10.962 1.00 72.75 157 ARG A CA 1
ATOM 1227 C C . ARG A 1 157 ? -20.227 18.722 11.308 1.00 72.75 157 ARG A C 1
ATOM 1229 O O . ARG A 1 157 ? -20.016 19.570 12.167 1.00 72.75 157 ARG A O 1
ATOM 1236 N N . LEU A 1 158 ? -19.253 18.039 10.713 1.00 74.00 158 LEU A N 1
ATOM 1237 C CA . LEU A 1 158 ? -17.849 18.219 11.076 1.00 74.00 158 LEU A CA 1
ATOM 1238 C C . LEU A 1 158 ? -17.154 19.278 10.209 1.00 74.00 158 LEU A C 1
ATOM 1240 O O . LEU A 1 158 ? -16.131 19.813 10.627 1.00 74.00 158 LEU A O 1
ATOM 1244 N N . GLY A 1 159 ? -17.686 19.584 9.018 1.00 77.00 159 GLY A N 1
ATOM 1245 C CA . GLY A 1 159 ? -17.151 20.617 8.123 1.00 77.00 159 GLY A CA 1
ATOM 1246 C C . GLY A 1 159 ? -15.705 20.385 7.669 1.00 77.00 159 GLY A C 1
ATOM 1247 O O . GLY A 1 159 ? -15.041 21.321 7.232 1.00 77.00 159 GLY A O 1
ATOM 1248 N N . VAL A 1 160 ? -15.188 19.160 7.801 1.00 73.88 160 VAL A N 1
ATOM 1249 C CA . VAL A 1 160 ? -13.759 18.845 7.594 1.00 73.88 160 VAL A CA 1
ATOM 1250 C C . VAL A 1 160 ? -13.455 18.620 6.117 1.00 73.88 160 VAL A C 1
ATOM 1252 O O . VAL A 1 160 ? -12.315 18.772 5.683 1.00 73.88 160 VAL A O 1
ATOM 1255 N N . VAL A 1 161 ? -14.466 18.223 5.341 1.00 80.25 161 VAL A N 1
ATOM 1256 C CA . VAL A 1 161 ? -14.304 17.786 3.955 1.00 80.25 161 VAL A CA 1
ATOM 1257 C C . VAL A 1 161 ? -15.386 18.426 3.088 1.00 80.25 161 VAL A C 1
ATOM 1259 O O . VAL A 1 161 ? -16.562 18.420 3.446 1.00 80.25 161 VAL A O 1
ATOM 1262 N N . GLY A 1 162 ? -15.005 18.965 1.926 1.00 80.75 162 GLY A N 1
ATOM 1263 C CA . GLY A 1 162 ? -15.970 19.469 0.946 1.00 80.75 162 GLY A CA 1
ATOM 1264 C C . GLY A 1 162 ? -16.787 18.337 0.311 1.00 80.75 162 GLY A C 1
ATOM 1265 O O . GLY A 1 162 ? -16.336 17.192 0.248 1.00 80.75 162 GLY A O 1
ATOM 1266 N N . LYS A 1 163 ? -17.978 18.647 -0.218 1.00 78.25 163 LYS A N 1
ATOM 1267 C CA . LYS A 1 163 ? -18.887 17.647 -0.814 1.00 78.25 163 LYS A CA 1
ATOM 1268 C C . LYS A 1 163 ? -18.203 16.775 -1.878 1.00 78.25 163 LYS A C 1
ATOM 1270 O O . LYS A 1 163 ? -18.297 15.552 -1.826 1.00 78.25 163 LYS A O 1
ATOM 1275 N N . GLU A 1 164 ? -17.448 17.400 -2.778 1.00 81.38 164 GLU A N 1
ATOM 1276 C CA . GLU A 1 164 ? -16.731 16.718 -3.865 1.00 81.38 164 GLU A CA 1
ATOM 1277 C C . GLU A 1 164 ? -15.590 15.821 -3.361 1.00 81.38 164 GLU A C 1
ATOM 1279 O O . GLU A 1 164 ? -15.362 14.727 -3.879 1.00 81.38 164 GLU A O 1
ATOM 1284 N N . GLN A 1 165 ? -14.890 16.261 -2.314 1.00 78.81 165 GLN A N 1
ATOM 1285 C CA . GLN A 1 165 ? -13.815 15.498 -1.678 1.00 78.81 165 GLN A CA 1
ATOM 1286 C C . GLN A 1 165 ? -14.377 14.287 -0.924 1.00 78.81 165 GLN A C 1
ATOM 1288 O O . GLN A 1 165 ? -13.794 13.205 -0.978 1.00 78.81 165 GLN A O 1
ATOM 1293 N N . CYS A 1 166 ? -15.537 14.444 -0.280 1.00 78.94 166 CYS A N 1
ATOM 1294 C CA . CYS A 1 166 ? -16.244 13.351 0.375 1.00 78.94 166 CYS A CA 1
ATOM 1295 C C . CYS A 1 166 ? -16.701 12.306 -0.651 1.00 78.94 166 CYS A C 1
ATOM 1297 O O . CYS A 1 166 ? -16.468 11.117 -0.457 1.00 78.94 166 CYS A O 1
ATOM 1299 N N . GLU A 1 167 ? -17.275 12.726 -1.782 1.00 76.88 167 GLU A N 1
ATOM 1300 C CA . GLU A 1 167 ? -17.655 11.815 -2.871 1.00 76.88 167 GLU A CA 1
ATOM 1301 C C . GLU A 1 167 ? -16.451 11.091 -3.487 1.00 76.88 167 GLU A C 1
ATOM 1303 O O . GLU A 1 167 ? -16.540 9.906 -3.813 1.00 76.88 167 GLU A O 1
ATOM 1308 N N . ALA A 1 168 ? -15.313 11.773 -3.638 1.00 77.06 168 ALA A N 1
ATOM 1309 C CA . ALA A 1 168 ? -14.080 11.153 -4.116 1.00 77.06 168 ALA A CA 1
ATOM 1310 C C . ALA A 1 168 ? -13.536 10.113 -3.124 1.00 77.06 168 ALA A C 1
ATOM 1312 O O . ALA A 1 168 ? -13.149 9.016 -3.533 1.00 77.06 168 ALA A O 1
ATOM 1313 N N . LEU A 1 169 ? -13.549 10.426 -1.824 1.00 74.69 169 LEU A N 1
ATOM 1314 C CA . LEU A 1 169 ? -13.145 9.508 -0.759 1.00 74.69 169 LEU A CA 1
ATOM 1315 C C . LEU A 1 169 ? -14.060 8.281 -0.718 1.00 74.69 169 LEU A C 1
ATOM 1317 O O . LEU A 1 169 ? -13.582 7.151 -0.668 1.00 74.69 169 LEU A O 1
ATOM 1321 N N . LEU A 1 170 ? -15.367 8.494 -0.840 1.00 73.50 170 LEU A N 1
ATOM 1322 C CA . LEU A 1 170 ? -16.369 7.436 -0.888 1.00 73.50 170 LEU A CA 1
ATOM 1323 C C . LEU A 1 170 ? -16.215 6.525 -2.110 1.00 73.50 170 LEU A C 1
ATOM 1325 O O . LEU A 1 170 ? -16.254 5.307 -1.961 1.00 73.50 170 LEU A O 1
ATOM 1329 N N . ARG A 1 171 ? -15.956 7.087 -3.298 1.00 74.56 171 ARG A N 1
ATOM 1330 C CA . ARG A 1 171 ? -15.631 6.302 -4.505 1.00 74.56 171 ARG A CA 1
ATOM 1331 C C . ARG A 1 171 ? -14.368 5.461 -4.334 1.00 74.56 171 ARG A C 1
ATOM 1333 O O . ARG A 1 171 ? -14.277 4.382 -4.910 1.00 74.56 171 ARG A O 1
ATOM 1340 N N . ARG A 1 172 ? -13.400 5.942 -3.549 1.00 73.31 172 ARG A N 1
ATOM 1341 C CA . ARG A 1 172 ? -12.155 5.217 -3.269 1.00 73.31 172 ARG A CA 1
ATOM 1342 C C . ARG A 1 172 ? -12.371 4.048 -2.311 1.00 73.31 172 ARG A C 1
ATOM 1344 O O . ARG A 1 172 ? -11.812 2.983 -2.535 1.00 73.31 172 ARG A O 1
ATOM 1351 N N . VAL A 1 173 ? -13.168 4.250 -1.264 1.00 67.69 173 VAL A N 1
ATOM 1352 C CA . VAL A 1 173 ? -13.468 3.215 -0.260 1.00 67.69 173 VAL A CA 1
ATOM 1353 C C . VAL A 1 173 ? -14.460 2.183 -0.804 1.00 67.69 173 VAL A C 1
ATOM 1355 O O . VAL A 1 173 ? -14.396 1.013 -0.439 1.00 67.69 173 VAL A O 1
ATOM 1358 N N . ASN A 1 174 ? -15.360 2.594 -1.700 1.00 67.31 174 ASN A N 1
ATOM 1359 C CA . ASN A 1 174 ? -16.382 1.727 -2.267 1.00 67.31 174 ASN A CA 1
ATOM 1360 C C . ASN A 1 174 ? -16.433 1.791 -3.804 1.00 67.31 174 ASN A C 1
ATOM 1362 O O . ASN A 1 174 ? -17.344 2.398 -4.380 1.00 67.31 174 ASN A O 1
ATOM 1366 N N . PRO A 1 175 ? -15.474 1.150 -4.493 1.00 67.75 175 PRO A N 1
ATOM 1367 C CA . PRO A 1 175 ? -15.388 1.197 -5.951 1.00 67.75 175 PRO A CA 1
ATOM 1368 C C . PRO A 1 175 ? -16.554 0.486 -6.656 1.00 67.75 175 PRO A C 1
ATOM 1370 O O . PRO A 1 175 ? -16.781 0.727 -7.838 1.00 67.75 175 PRO A O 1
ATOM 1373 N N . SER A 1 176 ? -17.313 -0.367 -5.957 1.00 69.12 176 SER A N 1
ATOM 1374 C CA . SER A 1 176 ? -18.476 -1.074 -6.513 1.00 69.12 17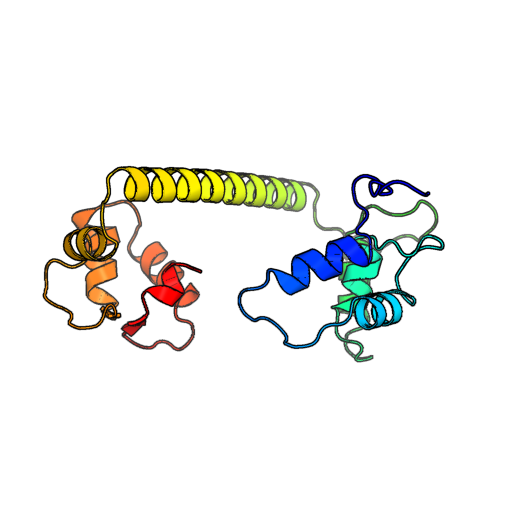6 SER A CA 1
ATOM 1375 C C . SER A 1 176 ? -19.742 -0.211 -6.579 1.00 69.12 176 SER A C 1
ATOM 1377 O O . SER A 1 176 ? -20.740 -0.640 -7.155 1.00 69.12 176 SER A O 1
ATOM 1379 N N . GLY A 1 177 ? -19.724 1.000 -6.007 1.00 62.38 177 GLY A N 1
ATOM 1380 C CA . GLY A 1 177 ? -20.869 1.914 -6.027 1.00 62.38 177 GLY A CA 1
ATOM 1381 C C . GLY A 1 177 ? -22.049 1.458 -5.163 1.00 62.38 177 GLY A C 1
ATOM 1382 O O . GLY A 1 177 ? -23.154 1.985 -5.305 1.00 62.38 177 GLY A O 1
ATOM 1383 N N . ALA A 1 178 ? -21.846 0.486 -4.266 1.00 68.06 178 ALA A N 1
ATOM 1384 C CA . ALA A 1 178 ? -22.884 0.091 -3.325 1.00 68.06 178 ALA A CA 1
ATOM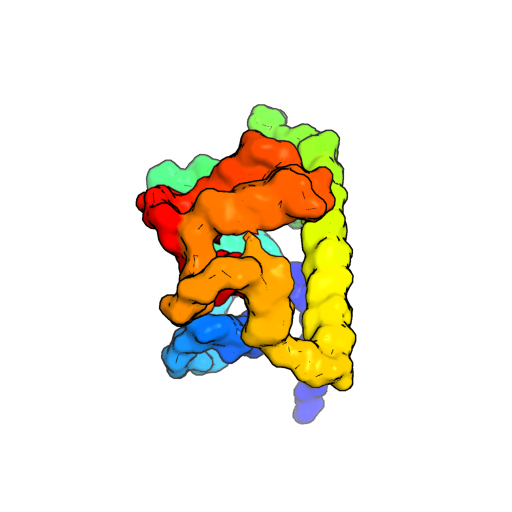 1385 C C . ALA A 1 178 ? -23.244 1.275 -2.402 1.00 68.06 178 ALA A C 1
ATOM 1387 O O . ALA A 1 178 ? -22.391 2.038 -1.959 1.00 68.06 178 ALA A O 1
ATOM 1388 N N . ARG A 1 179 ? -24.526 1.446 -2.069 1.00 61.94 179 ARG A N 1
ATOM 1389 C CA . ARG A 1 179 ? -24.969 2.545 -1.179 1.00 61.94 179 ARG A CA 1
ATOM 1390 C C . ARG A 1 179 ? -24.582 2.345 0.291 1.00 61.94 179 ARG A C 1
ATOM 1392 O O . ARG A 1 179 ? -24.834 3.209 1.126 1.00 61.94 179 ARG A O 1
ATOM 1399 N N . LEU A 1 180 ? -23.990 1.195 0.584 1.00 60.94 180 LEU A N 1
ATOM 1400 C CA . LEU A 1 180 ? -23.643 0.718 1.904 1.00 60.94 180 LEU A CA 1
ATOM 1401 C C . LEU A 1 180 ? -22.151 0.402 1.934 1.00 60.94 180 LEU A C 1
ATOM 1403 O O . LEU A 1 180 ? -21.655 -0.330 1.076 1.00 60.94 180 LEU A O 1
ATOM 1407 N N . VAL A 1 181 ? -21.452 0.954 2.923 1.00 61.66 181 VAL A N 1
ATOM 1408 C CA . VAL A 1 181 ? -20.031 0.684 3.162 1.00 61.66 181 VAL A CA 1
ATOM 1409 C C . VAL A 1 181 ? -19.909 -0.032 4.498 1.00 61.66 181 VAL A C 1
ATOM 1411 O O . VAL A 1 181 ? -20.334 0.487 5.533 1.00 61.66 181 VAL A O 1
ATOM 1414 N N . ALA A 1 182 ? -19.350 -1.243 4.469 1.00 61.28 182 ALA A N 1
ATOM 1415 C CA . ALA A 1 182 ? -18.996 -1.955 5.687 1.00 61.28 182 ALA A CA 1
ATOM 1416 C C . ALA A 1 182 ? -17.881 -1.187 6.399 1.00 61.28 182 ALA A C 1
ATOM 1418 O O . ALA A 1 182 ? -16.877 -0.822 5.786 1.00 61.28 182 ALA A O 1
ATOM 1419 N N . LEU A 1 183 ? -18.035 -0.955 7.698 1.00 59.47 183 LEU A N 1
ATOM 1420 C CA . LEU A 1 183 ? -17.082 -0.148 8.456 1.00 59.47 183 LEU A CA 1
ATOM 1421 C C . LEU A 1 183 ? -15.670 -0.716 8.486 1.00 59.47 183 LEU A C 1
ATOM 1423 O O . LEU A 1 183 ? -14.702 0.025 8.626 1.00 59.47 183 LEU A O 1
ATOM 1427 N N . ASP A 1 184 ? -15.561 -2.037 8.390 1.00 58.16 184 ASP A N 1
ATOM 1428 C CA . ASP A 1 184 ? -14.274 -2.717 8.348 1.00 58.16 184 ASP A CA 1
ATOM 1429 C C . ASP A 1 184 ? -13.472 -2.329 7.097 1.00 58.16 184 ASP A C 1
ATOM 1431 O O . ASP A 1 184 ? -12.249 -2.318 7.157 1.00 58.16 184 ASP A O 1
ATOM 1435 N N . ALA A 1 185 ? -14.133 -1.906 6.012 1.00 55.66 185 ALA A N 1
ATOM 1436 C CA . ALA A 1 185 ? -13.474 -1.377 4.816 1.00 55.66 185 ALA A CA 1
ATOM 1437 C C . ALA A 1 185 ? -12.955 0.064 4.989 1.00 55.66 185 ALA A C 1
ATOM 1439 O O . ALA A 1 185 ? -12.069 0.482 4.254 1.00 55.66 185 ALA A O 1
ATOM 1440 N N . LEU A 1 186 ? -13.486 0.829 5.954 1.00 53.69 186 LEU A N 1
ATOM 1441 C CA . LEU A 1 186 ? -12.981 2.165 6.313 1.00 53.69 186 LEU A CA 1
ATOM 1442 C C . LEU A 1 186 ? -11.809 2.107 7.305 1.00 53.69 186 LEU A C 1
ATOM 1444 O O . LEU A 1 186 ? -11.133 3.111 7.514 1.00 53.69 186 LEU A O 1
ATOM 1448 N N . ALA A 1 187 ? -11.615 0.960 7.961 1.00 48.50 187 ALA A N 1
ATOM 1449 C CA . ALA A 1 187 ? -10.609 0.755 9.000 1.00 48.50 187 ALA A CA 1
ATOM 1450 C C . ALA A 1 187 ? -9.357 -0.008 8.518 1.00 48.50 187 ALA A C 1
ATOM 1452 O O . ALA A 1 187 ? -8.463 -0.243 9.339 1.00 48.50 187 ALA A O 1
ATOM 1453 N N . GLN A 1 188 ? -9.322 -0.409 7.240 1.00 43.56 188 GLN A N 1
ATOM 1454 C CA . GLN A 1 188 ? -8.153 -0.953 6.533 1.00 43.56 188 GLN A CA 1
ATOM 1455 C C . GLN A 1 188 ? -7.353 0.174 5.883 1.00 43.56 188 GLN A C 1
ATOM 1457 O O . GLN A 1 188 ? -6.108 0.088 5.945 1.00 43.56 188 GLN A O 1
#